Protein AF-A0A8T5R4C5-F1 (afdb_monomer_lite)

Sequence (349 aa):
WWFWDNKDIEEATDLQWFDLDGLDVVPRASGRLPGIVQDSFGIDVHDGTLRVAATTGTWGRWWLSEAEREPMMTHLVLLEPDGNILVPTGMVGGIAPGERLWSARFTDTRAYLITFEQIDPLWILDLTDTSAPKILGELEIPGVSTYIHPLSDELLLTIGMGPREDGTGLDRSRLQVSLFDIRDEAKPVRADVLELSPADGWSQSAALHEHKAFTYWDRLGMLAVPMATQRYDPPSEEHGAENNSTPRKMILFHNDAYLRLVKVDPETKRLHLHGDLRQSGLVQEREVRYGSSTIERSYFLGLPEAGTVSVYTMSVLGVTAHDLDTLEEQDHVRFGPPQFERYPHFRIR

pLDDT: mean 84.84, std 16.39, range [37.0, 98.44]

Structure (mmCIF, N/CA/C/O backbone):
data_AF-A0A8T5R4C5-F1
#
_entry.id   AF-A0A8T5R4C5-F1
#
loop_
_atom_site.group_PDB
_atom_site.id
_atom_site.type_symbol
_atom_site.label_atom_id
_atom_site.label_alt_id
_atom_site.label_comp_id
_atom_site.label_asym_id
_atom_site.label_entity_id
_atom_site.label_seq_id
_atom_site.pdbx_PDB_ins_code
_atom_site.Cartn_x
_atom_site.Cartn_y
_atom_site.Cartn_z
_atom_site.occupancy
_atom_site.B_iso_or_equiv
_atom_site.auth_seq_id
_atom_site.auth_comp_id
_atom_site.auth_asym_id
_atom_site.auth_atom_id
_atom_site.pdbx_PDB_model_num
ATOM 1 N N . TRP A 1 1 ? 22.907 -14.859 5.702 1.00 45.12 1 TRP A N 1
ATOM 2 C CA . TRP A 1 1 ? 24.170 -14.187 6.073 1.00 45.12 1 TRP A CA 1
ATOM 3 C C . TRP A 1 1 ? 25.392 -14.998 5.604 1.00 45.12 1 TRP A C 1
ATOM 5 O O . TRP A 1 1 ? 26.352 -15.112 6.351 1.00 45.12 1 TRP A O 1
ATOM 15 N N . TRP A 1 2 ? 25.396 -15.535 4.372 1.00 45.91 2 TRP A N 1
ATOM 16 C CA . TRP A 1 2 ? 26.411 -16.499 3.889 1.00 45.91 2 TRP A CA 1
ATOM 17 C C . TRP A 1 2 ? 27.218 -16.006 2.670 1.00 45.91 2 TRP A C 1
ATOM 19 O O . TRP A 1 2 ? 27.870 -16.804 2.011 1.00 45.91 2 TRP A O 1
ATOM 29 N N . PHE A 1 3 ? 27.168 -14.706 2.358 1.00 55.94 3 PHE A N 1
ATOM 30 C CA . PHE A 1 3 ? 27.631 -14.161 1.069 1.00 55.94 3 PHE A CA 1
ATOM 31 C C . PHE A 1 3 ? 28.565 -12.943 1.195 1.00 55.94 3 PHE A C 1
ATOM 33 O O . PHE A 1 3 ? 28.785 -12.216 0.231 1.00 55.94 3 PHE A O 1
ATOM 40 N N . TRP A 1 4 ? 29.087 -12.692 2.397 1.00 54.44 4 TRP A N 1
ATOM 41 C CA . TRP A 1 4 ? 30.023 -11.598 2.669 1.00 54.44 4 TRP A CA 1
ATOM 42 C C . TRP A 1 4 ? 31.300 -11.762 1.828 1.00 54.44 4 TRP A C 1
ATOM 44 O O . TRP A 1 4 ? 31.789 -12.880 1.694 1.00 54.44 4 TRP A O 1
ATOM 54 N N . ASP A 1 5 ? 31.828 -10.658 1.288 1.00 61.00 5 ASP A N 1
ATOM 55 C CA . ASP A 1 5 ? 33.064 -10.589 0.476 1.00 61.00 5 ASP A CA 1
ATOM 56 C C . ASP A 1 5 ? 33.027 -11.273 -0.909 1.00 61.00 5 ASP A C 1
ATOM 58 O O . ASP A 1 5 ? 34.040 -11.362 -1.598 1.00 61.00 5 ASP A O 1
ATOM 62 N N . ASN A 1 6 ? 31.850 -11.696 -1.377 1.00 69.88 6 ASN A N 1
ATOM 63 C CA . ASN A 1 6 ? 31.677 -12.082 -2.775 1.00 69.88 6 ASN A CA 1
ATOM 64 C C . ASN A 1 6 ? 31.191 -10.875 -3.593 1.00 69.88 6 ASN A C 1
ATOM 66 O O . ASN A 1 6 ? 30.010 -10.522 -3.572 1.00 69.88 6 ASN A O 1
ATOM 70 N N . LYS A 1 7 ? 32.130 -10.216 -4.276 1.00 67.00 7 LYS A N 1
ATOM 71 C CA . LYS A 1 7 ? 31.877 -9.015 -5.088 1.00 67.00 7 LYS A CA 1
ATOM 72 C C . LYS A 1 7 ? 31.243 -9.327 -6.445 1.00 67.00 7 LYS A C 1
ATOM 74 O O . LYS A 1 7 ? 30.614 -8.449 -7.020 1.00 67.00 7 LYS A O 1
ATOM 79 N N . ASP A 1 8 ? 31.337 -10.578 -6.892 1.00 71.06 8 ASP A N 1
ATOM 80 C CA . ASP A 1 8 ? 30.832 -11.039 -8.188 1.00 71.06 8 ASP A CA 1
ATOM 81 C C . ASP A 1 8 ? 29.369 -11.523 -8.112 1.00 71.06 8 ASP A C 1
ATOM 83 O O . ASP A 1 8 ? 28.848 -12.094 -9.070 1.00 71.06 8 ASP A O 1
ATOM 87 N N . ILE A 1 9 ? 28.686 -11.338 -6.970 1.00 72.25 9 ILE A N 1
ATOM 88 C CA . ILE A 1 9 ? 27.268 -11.695 -6.843 1.00 72.25 9 ILE A CA 1
ATOM 89 C C . ILE A 1 9 ? 26.425 -10.728 -7.661 1.00 72.25 9 ILE A C 1
ATOM 91 O O . ILE A 1 9 ? 26.173 -9.588 -7.253 1.00 72.25 9 ILE A O 1
ATOM 95 N N . GLU A 1 10 ? 25.910 -11.257 -8.760 1.00 74.56 10 GLU A N 1
ATOM 96 C CA . GLU A 1 10 ? 24.776 -10.702 -9.476 1.00 74.56 10 GLU A CA 1
ATOM 97 C C . GLU A 1 10 ? 23.504 -10.941 -8.649 1.00 74.56 10 GLU A C 1
ATOM 99 O O . GLU A 1 10 ? 23.077 -12.080 -8.434 1.00 74.56 10 GLU A O 1
ATOM 104 N N . GLU A 1 11 ? 22.923 -9.859 -8.125 1.00 83.94 11 GLU A N 1
ATOM 105 C CA . GLU A 1 11 ? 21.585 -9.910 -7.540 1.00 83.94 11 GLU A CA 1
ATOM 106 C C . GLU A 1 11 ? 20.591 -10.203 -8.655 1.00 83.94 11 GLU A C 1
ATOM 108 O O . GLU A 1 11 ? 20.491 -9.443 -9.615 1.00 83.94 11 GLU A O 1
ATOM 113 N N . ALA A 1 12 ? 19.881 -11.319 -8.538 1.00 90.38 12 ALA A N 1
ATOM 114 C CA . ALA A 1 12 ? 18.904 -11.749 -9.518 1.00 90.38 12 ALA A CA 1
ATOM 115 C C . ALA A 1 12 ? 17.802 -12.574 -8.856 1.00 90.38 12 ALA A C 1
ATOM 117 O O . ALA A 1 12 ? 18.032 -13.277 -7.869 1.00 90.38 12 ALA A O 1
ATOM 118 N N . THR A 1 13 ? 16.620 -12.517 -9.454 1.00 93.38 13 THR A N 1
ATOM 119 C CA . THR A 1 13 ? 15.445 -13.294 -9.086 1.00 93.38 13 THR A CA 1
ATOM 120 C C . THR A 1 13 ? 15.225 -14.376 -10.137 1.00 93.38 13 THR A C 1
ATOM 122 O O . THR A 1 13 ? 15.058 -14.079 -11.323 1.00 93.38 13 THR A O 1
ATOM 125 N N . ASP A 1 14 ? 15.225 -15.636 -9.704 1.00 95.50 14 ASP A N 1
ATOM 126 C CA . ASP A 1 14 ? 14.825 -16.763 -10.545 1.00 95.50 14 ASP A CA 1
ATOM 127 C C . ASP A 1 14 ? 13.295 -16.870 -10.551 1.00 95.50 14 ASP A C 1
ATOM 129 O O . ASP A 1 14 ? 12.650 -16.909 -9.503 1.00 95.50 14 ASP A O 1
ATOM 133 N N . LEU A 1 15 ? 12.715 -16.917 -11.746 1.00 96.12 15 LEU A N 1
ATOM 134 C CA . LEU A 1 15 ? 11.278 -16.934 -11.987 1.00 96.12 15 LEU A CA 1
ATOM 135 C C . LEU A 1 15 ? 10.854 -18.327 -12.450 1.00 96.12 15 LEU A C 1
ATOM 137 O O . LEU A 1 15 ? 11.471 -18.915 -13.341 1.00 96.12 15 LEU A O 1
ATOM 141 N N . GLN A 1 16 ? 9.782 -18.845 -11.855 1.00 95.94 16 GLN A N 1
ATOM 142 C CA . GLN A 1 16 ? 9.188 -20.136 -12.196 1.00 95.94 16 GLN A CA 1
ATOM 143 C C . GLN A 1 16 ? 7.679 -19.948 -12.358 1.00 95.94 16 GLN A C 1
ATOM 145 O O . GLN A 1 16 ? 6.992 -19.608 -11.396 1.00 95.94 16 GLN A O 1
ATOM 150 N N . TRP A 1 17 ? 7.171 -20.155 -13.571 1.00 95.94 17 TRP A N 1
ATOM 151 C CA . TRP A 1 17 ? 5.747 -20.080 -13.880 1.00 95.94 17 TRP A CA 1
ATOM 152 C C . TRP A 1 17 ? 5.174 -21.492 -13.957 1.00 95.94 17 TRP A C 1
ATOM 154 O O . TRP A 1 17 ? 5.655 -22.322 -14.733 1.00 95.94 17 TRP A O 1
ATOM 164 N N . PHE A 1 18 ? 4.114 -21.744 -13.191 1.00 94.88 18 PHE A N 1
ATOM 165 C CA . PHE A 1 18 ? 3.333 -22.976 -13.254 1.00 94.88 18 PHE A CA 1
ATOM 166 C C . PHE A 1 18 ? 1.896 -22.696 -13.700 1.00 94.88 18 PHE A C 1
ATOM 168 O O . PHE A 1 18 ? 1.280 -21.746 -13.219 1.00 94.88 18 PHE A O 1
ATOM 175 N N . ASP A 1 19 ? 1.371 -23.527 -14.594 1.00 92.88 19 ASP A N 1
ATOM 176 C CA . ASP A 1 19 ? -0.056 -23.587 -14.895 1.00 92.88 19 ASP A CA 1
ATOM 177 C C . ASP A 1 19 ? -0.742 -24.536 -13.905 1.00 92.88 19 ASP A C 1
ATOM 179 O O . ASP A 1 19 ? -0.168 -25.552 -13.496 1.00 92.88 19 ASP A O 1
ATOM 183 N N . LEU A 1 20 ? -1.967 -24.190 -13.508 1.00 93.19 20 LEU A N 1
ATOM 184 C CA . LEU A 1 20 ? -2.796 -25.007 -12.625 1.00 93.19 20 LEU A CA 1
ATOM 185 C C . LEU A 1 20 ? -3.926 -25.647 -13.436 1.00 93.19 20 LEU A C 1
ATOM 187 O O . LEU A 1 20 ? -4.769 -24.937 -13.982 1.00 93.19 20 LEU A O 1
ATOM 191 N N . ASP A 1 21 ? -3.959 -26.979 -13.478 1.00 91.00 21 ASP A N 1
ATOM 192 C CA . ASP A 1 21 ? -5.056 -27.765 -14.053 1.00 91.00 21 ASP A CA 1
ATOM 193 C C . ASP A 1 21 ? -5.726 -28.580 -12.939 1.00 91.00 21 ASP A C 1
ATOM 195 O O . ASP A 1 21 ? -5.297 -29.671 -12.558 1.00 91.00 21 ASP A O 1
ATOM 199 N N . GLY A 1 22 ? -6.740 -27.986 -12.307 1.00 92.69 22 GLY A N 1
ATOM 200 C CA . GLY A 1 22 ? -7.334 -28.534 -11.090 1.00 92.69 22 GLY A CA 1
ATOM 201 C C . GLY A 1 22 ? -6.332 -28.562 -9.930 1.00 92.69 22 GLY A C 1
ATOM 202 O O . GLY A 1 22 ? -6.025 -27.523 -9.351 1.00 92.69 22 GLY A O 1
ATOM 203 N N . LEU A 1 23 ? -5.868 -29.760 -9.558 1.00 94.19 23 LEU A N 1
ATOM 204 C CA . LEU A 1 23 ? -4.835 -29.960 -8.529 1.00 94.19 23 LEU A CA 1
ATOM 205 C C . LEU A 1 23 ? -3.445 -30.229 -9.126 1.00 94.19 23 LEU A C 1
ATOM 207 O O . LEU A 1 23 ? -2.471 -30.293 -8.373 1.00 94.19 23 LEU A O 1
ATOM 211 N N . ASP A 1 24 ? -3.352 -30.396 -10.446 1.00 95.38 24 ASP A N 1
ATOM 212 C CA . ASP A 1 24 ? -2.090 -30.637 -11.128 1.00 95.38 24 ASP A CA 1
ATOM 213 C C . ASP A 1 24 ? -1.349 -29.314 -11.347 1.00 95.38 24 ASP A C 1
ATOM 215 O O . ASP A 1 24 ? -1.921 -28.309 -11.774 1.00 95.38 24 ASP A O 1
ATOM 219 N N . VAL A 1 25 ? -0.051 -29.324 -11.041 1.00 96.00 25 VAL A N 1
ATOM 220 C CA . VAL A 1 25 ? 0.856 -28.182 -11.198 1.00 96.00 25 VAL A CA 1
ATOM 221 C C . VAL A 1 25 ? 1.820 -28.501 -12.334 1.00 96.00 25 VAL A C 1
ATOM 223 O O . VAL A 1 25 ? 2.670 -29.385 -12.203 1.00 96.00 25 VAL A O 1
ATOM 226 N N . VAL A 1 26 ? 1.694 -27.790 -13.453 1.00 95.75 26 VAL A N 1
ATOM 227 C CA . VAL A 1 26 ? 2.461 -28.050 -14.677 1.00 95.75 26 VAL A CA 1
ATOM 228 C C . VAL A 1 26 ? 3.464 -26.915 -14.907 1.00 95.75 26 VAL A C 1
ATOM 230 O O . VAL A 1 26 ? 3.051 -25.762 -15.004 1.00 95.75 26 VAL A O 1
ATOM 233 N N . PRO A 1 27 ? 4.781 -27.184 -15.005 1.00 95.50 27 PRO A N 1
ATOM 234 C CA . PRO A 1 27 ? 5.756 -26.148 -15.342 1.00 95.50 27 PRO A CA 1
ATOM 235 C C . PRO A 1 27 ? 5.465 -25.551 -16.723 1.00 95.50 27 PRO A C 1
ATOM 237 O O . PRO A 1 27 ? 5.407 -26.284 -17.710 1.00 95.50 27 PRO A O 1
ATOM 240 N N . ARG A 1 28 ? 5.312 -24.226 -16.791 1.00 95.31 28 ARG A N 1
ATOM 241 C CA . ARG A 1 28 ? 5.054 -23.490 -18.034 1.00 95.31 28 ARG A CA 1
ATOM 242 C C . ARG A 1 28 ? 6.342 -22.929 -18.616 1.00 95.31 28 ARG A C 1
ATOM 244 O O . ARG A 1 28 ? 6.712 -23.260 -19.737 1.00 95.31 28 ARG A O 1
ATOM 251 N N . ALA A 1 29 ? 7.029 -22.089 -17.849 1.00 97.62 29 ALA A N 1
ATOM 252 C CA . ALA A 1 29 ? 8.259 -21.442 -18.274 1.00 97.62 29 ALA A CA 1
ATOM 253 C C . ALA A 1 29 ? 9.107 -21.010 -17.075 1.00 97.62 29 ALA A C 1
ATOM 255 O O . ALA A 1 29 ? 8.610 -20.857 -15.958 1.00 97.62 29 ALA A O 1
ATOM 256 N N . SER A 1 30 ? 10.394 -20.796 -17.322 1.00 97.88 30 SER A N 1
ATOM 257 C CA . SER A 1 30 ? 11.333 -20.288 -16.323 1.00 97.88 30 SER A CA 1
ATOM 258 C C . SER A 1 30 ? 12.171 -19.157 -16.896 1.00 97.88 30 SER A C 1
ATOM 260 O O . SER A 1 30 ? 12.379 -19.071 -18.105 1.00 97.88 30 SER A O 1
ATOM 262 N N . GLY A 1 31 ? 12.647 -18.275 -16.031 1.00 95.50 31 GLY A N 1
ATOM 263 C CA . GLY A 1 31 ? 13.472 -17.145 -16.429 1.00 95.50 31 GLY A CA 1
ATOM 264 C C . GLY A 1 31 ? 14.289 -16.627 -15.267 1.00 95.50 31 GLY A C 1
ATOM 265 O O . GLY A 1 31 ? 14.154 -17.087 -14.135 1.00 95.50 31 GLY A O 1
ATOM 266 N N . ARG A 1 32 ? 15.139 -15.652 -15.556 1.00 94.31 32 ARG A N 1
ATOM 267 C CA . ARG A 1 32 ? 15.947 -14.977 -14.551 1.00 94.31 32 ARG A CA 1
ATOM 268 C C . ARG A 1 32 ? 15.981 -13.497 -14.859 1.00 94.31 32 ARG A C 1
ATOM 270 O O . ARG A 1 32 ? 16.164 -13.113 -16.011 1.00 94.31 32 ARG A O 1
ATOM 277 N N . LEU A 1 33 ? 15.799 -12.689 -13.828 1.00 92.38 33 LEU A N 1
ATOM 278 C CA . LEU A 1 33 ? 15.748 -11.241 -13.933 1.00 92.38 33 LEU A CA 1
ATOM 279 C C . LEU A 1 33 ? 16.765 -10.621 -12.970 1.00 92.38 33 LEU A C 1
ATOM 281 O O . LEU A 1 33 ? 16.778 -11.014 -11.804 1.00 92.38 33 LEU A O 1
ATOM 285 N N . PRO A 1 34 ? 17.589 -9.655 -13.407 1.00 90.75 34 PRO A N 1
ATOM 286 C CA . PRO A 1 34 ? 18.434 -8.891 -12.499 1.00 90.75 34 PRO A CA 1
ATOM 287 C C . PRO A 1 34 ? 17.610 -8.164 -11.431 1.00 90.75 34 PRO A C 1
ATOM 289 O O . PRO A 1 34 ? 16.561 -7.586 -11.719 1.00 90.75 34 PRO A O 1
ATOM 292 N N . GLY A 1 35 ? 18.122 -8.151 -10.208 1.00 91.31 35 GLY A N 1
ATOM 293 C CA . GLY A 1 35 ? 17.536 -7.481 -9.056 1.00 91.31 35 GLY A CA 1
ATOM 294 C C . GLY A 1 35 ? 16.697 -8.381 -8.154 1.00 91.31 35 GLY A C 1
ATOM 295 O O . GLY A 1 35 ? 16.514 -9.579 -8.388 1.00 91.31 35 GLY A O 1
ATOM 296 N N . ILE A 1 36 ? 16.204 -7.765 -7.085 1.00 92.12 36 ILE A N 1
ATOM 297 C CA . ILE A 1 36 ? 15.407 -8.394 -6.036 1.00 92.12 36 ILE A CA 1
ATOM 298 C C . ILE A 1 36 ? 13.963 -7.918 -6.165 1.00 92.12 36 ILE A C 1
ATOM 300 O O . ILE A 1 36 ? 13.693 -6.716 -6.175 1.00 92.12 36 ILE A O 1
ATOM 304 N N . VAL A 1 37 ? 13.036 -8.871 -6.226 1.00 94.38 37 VAL A N 1
ATOM 305 C CA . VAL A 1 37 ? 11.606 -8.614 -6.038 1.00 94.38 37 VAL A CA 1
ATOM 306 C C . VAL A 1 37 ? 11.329 -8.454 -4.543 1.00 94.38 37 VAL A C 1
ATOM 308 O O . VAL A 1 37 ? 11.687 -9.321 -3.746 1.00 94.38 37 VAL A O 1
ATOM 311 N N . GLN A 1 38 ? 10.696 -7.344 -4.168 1.00 91.19 38 GLN A N 1
ATOM 312 C CA . GLN A 1 38 ? 10.493 -6.955 -2.769 1.00 91.19 38 GLN A CA 1
ATOM 313 C C . GLN A 1 38 ? 9.569 -7.919 -2.004 1.00 91.19 38 GLN A C 1
ATOM 315 O O . GLN A 1 38 ? 9.909 -8.370 -0.909 1.00 91.19 38 GLN A O 1
ATOM 320 N N . ASP A 1 39 ? 8.400 -8.228 -2.567 1.00 92.62 39 ASP A N 1
ATOM 321 C CA . ASP A 1 39 ? 7.395 -9.116 -1.979 1.00 92.62 39 ASP A CA 1
ATOM 322 C C . ASP A 1 39 ? 6.453 -9.697 -3.053 1.00 92.62 39 ASP A C 1
ATOM 324 O O . ASP A 1 39 ? 6.673 -9.535 -4.256 1.00 92.62 39 ASP A O 1
ATOM 328 N N . SER A 1 40 ? 5.387 -10.382 -2.626 1.00 92.81 40 SER A N 1
ATOM 329 C CA . SER A 1 40 ? 4.408 -11.003 -3.527 1.00 92.81 40 SER A CA 1
ATOM 330 C C . SER A 1 40 ? 3.660 -10.023 -4.436 1.00 92.81 40 SER A C 1
ATOM 332 O O . SER A 1 40 ? 3.075 -10.470 -5.412 1.00 92.81 40 SER A O 1
ATOM 334 N N . PHE A 1 41 ? 3.636 -8.724 -4.129 1.00 96.12 41 PHE A N 1
ATOM 335 C CA . PHE A 1 41 ? 2.997 -7.707 -4.966 1.00 96.12 41 PHE A CA 1
ATOM 336 C C . PHE A 1 41 ? 3.942 -7.103 -6.006 1.00 96.12 41 PHE A C 1
ATOM 338 O O . PHE A 1 41 ? 3.486 -6.379 -6.889 1.00 96.12 41 PHE A O 1
ATOM 345 N N . GLY A 1 42 ? 5.238 -7.424 -5.939 1.00 96.50 42 GLY A N 1
ATOM 346 C CA . GLY A 1 42 ? 6.209 -7.123 -6.991 1.00 96.50 42 GLY A CA 1
ATOM 347 C C . GLY A 1 42 ? 6.101 -8.034 -8.216 1.00 96.50 42 GLY A C 1
ATOM 348 O O . GLY A 1 42 ? 6.813 -7.804 -9.189 1.00 96.50 42 GLY A O 1
ATOM 349 N N . ILE A 1 43 ? 5.231 -9.050 -8.192 1.00 96.50 43 ILE A N 1
ATOM 350 C CA . ILE A 1 43 ? 4.981 -9.959 -9.317 1.00 96.50 43 ILE A CA 1
ATOM 351 C C . ILE A 1 43 ? 3.477 -10.081 -9.556 1.00 96.50 43 ILE A C 1
ATOM 353 O O . ILE A 1 43 ? 2.703 -10.209 -8.611 1.00 96.50 43 ILE A O 1
ATOM 357 N N . ASP A 1 44 ? 3.075 -10.103 -10.823 1.00 95.88 44 ASP A N 1
ATOM 358 C CA . ASP A 1 44 ? 1.709 -10.409 -11.239 1.00 95.88 44 ASP A CA 1
ATOM 359 C C . ASP A 1 44 ? 1.668 -11.102 -12.615 1.00 95.88 44 ASP A C 1
ATOM 361 O O . ASP A 1 44 ? 2.615 -10.997 -13.393 1.00 95.88 44 ASP A O 1
ATOM 365 N N . VAL A 1 45 ? 0.574 -11.804 -12.929 1.00 95.31 45 VAL A N 1
ATOM 366 C CA . VAL A 1 45 ? 0.296 -12.346 -14.268 1.00 95.31 45 VAL A CA 1
ATOM 367 C C . VAL A 1 45 ? -1.028 -11.790 -14.789 1.00 95.31 45 VAL A C 1
ATOM 369 O O . VAL A 1 45 ? -2.074 -12.007 -14.180 1.00 95.31 45 VAL A O 1
ATOM 372 N N . HIS A 1 46 ? -0.999 -11.157 -15.962 1.00 96.12 46 HIS A N 1
ATOM 373 C CA . HIS A 1 46 ? -2.185 -10.611 -16.625 1.00 96.12 46 HIS A CA 1
ATOM 374 C C . HIS A 1 46 ? -2.126 -10.858 -18.130 1.00 96.12 46 HIS A C 1
ATOM 376 O O . HIS A 1 46 ? -1.092 -10.620 -18.749 1.00 96.12 46 HIS A O 1
ATOM 382 N N . ASP A 1 47 ? -3.210 -11.386 -18.705 1.00 94.44 47 ASP A N 1
ATOM 383 C CA . ASP A 1 47 ? -3.344 -11.683 -20.139 1.00 94.44 47 ASP A CA 1
ATOM 384 C C . ASP A 1 47 ? -2.126 -12.397 -20.758 1.00 94.44 47 ASP A C 1
ATOM 386 O O . ASP A 1 47 ? -1.656 -12.079 -21.845 1.00 94.44 47 ASP A O 1
ATOM 390 N N . GLY A 1 48 ? -1.593 -13.396 -20.044 1.00 94.12 48 GLY A N 1
ATOM 391 C CA . GLY A 1 48 ? -0.448 -14.192 -20.505 1.00 94.12 48 GLY A CA 1
ATOM 392 C C . GLY A 1 48 ? 0.919 -13.516 -20.350 1.00 94.12 48 GLY A C 1
ATOM 393 O O . GLY A 1 48 ? 1.926 -14.130 -20.697 1.00 94.12 48 GLY A O 1
ATOM 394 N N . THR A 1 49 ? 0.966 -12.320 -19.763 1.00 96.81 49 THR A N 1
ATOM 395 C CA . THR A 1 49 ? 2.189 -11.564 -19.478 1.00 96.81 49 THR A CA 1
ATOM 396 C C . THR A 1 49 ? 2.527 -11.630 -17.992 1.00 96.81 49 THR A C 1
ATOM 398 O O . THR A 1 49 ? 1.704 -11.287 -17.142 1.00 96.81 49 THR A O 1
ATOM 401 N N . LEU A 1 50 ? 3.752 -12.039 -17.666 1.00 97.44 50 LEU A N 1
ATOM 402 C CA . LEU A 1 50 ? 4.330 -11.918 -16.330 1.00 97.44 50 LEU A CA 1
ATOM 403 C C . LEU A 1 50 ? 4.889 -10.507 -16.152 1.00 97.44 50 LEU A C 1
ATOM 405 O O . LEU A 1 50 ? 5.688 -10.039 -16.960 1.00 97.44 50 LEU A O 1
ATOM 409 N N . ARG A 1 51 ? 4.500 -9.838 -15.075 1.00 98.00 51 ARG A N 1
ATOM 410 C CA . ARG A 1 51 ? 4.853 -8.452 -14.767 1.00 98.00 51 ARG A CA 1
ATOM 411 C C . ARG A 1 51 ? 5.676 -8.443 -13.496 1.00 98.00 51 ARG A C 1
ATOM 413 O O . ARG A 1 51 ? 5.219 -8.955 -12.479 1.00 98.00 51 ARG A O 1
ATOM 420 N N . VAL A 1 52 ? 6.893 -7.912 -13.556 1.00 98.00 52 VAL A N 1
ATOM 421 C CA . VAL A 1 52 ? 7.847 -7.981 -12.442 1.00 98.00 52 VAL A CA 1
ATOM 422 C C . VAL A 1 52 ? 8.426 -6.604 -12.164 1.00 98.00 52 VAL A C 1
ATOM 424 O O . VAL A 1 52 ? 9.054 -6.013 -13.036 1.00 98.00 52 VAL A O 1
ATOM 427 N N . ALA A 1 53 ? 8.246 -6.115 -10.941 1.00 97.56 53 ALA A N 1
ATOM 428 C CA . ALA A 1 53 ? 8.944 -4.957 -10.404 1.00 97.56 53 ALA A CA 1
ATOM 429 C C . ALA A 1 53 ? 10.073 -5.430 -9.479 1.00 97.56 53 ALA A C 1
ATOM 431 O O . ALA A 1 53 ? 9.844 -6.202 -8.544 1.00 97.56 53 ALA A O 1
ATOM 432 N N . ALA A 1 54 ? 11.293 -4.970 -9.736 1.00 95.00 54 ALA A N 1
ATOM 433 C CA . ALA A 1 54 ? 12.466 -5.349 -8.961 1.00 95.00 54 ALA A CA 1
ATOM 434 C C . ALA A 1 54 ? 13.421 -4.167 -8.783 1.00 95.00 54 ALA A C 1
ATOM 436 O O . ALA A 1 54 ? 13.334 -3.161 -9.486 1.00 95.00 54 ALA A O 1
ATOM 437 N N . THR A 1 55 ? 14.348 -4.302 -7.837 1.00 94.12 55 THR A N 1
ATOM 438 C CA . THR A 1 55 ? 15.417 -3.326 -7.605 1.00 94.12 55 THR A CA 1
ATOM 439 C C . THR A 1 55 ? 16.781 -3.987 -7.782 1.00 94.12 55 THR A C 1
ATOM 441 O O . THR A 1 55 ? 17.042 -5.031 -7.186 1.00 94.12 55 THR A O 1
ATOM 444 N N . THR A 1 56 ? 17.662 -3.387 -8.585 1.00 91.81 56 THR A N 1
ATOM 445 C CA . THR A 1 56 ? 19.095 -3.728 -8.640 1.00 91.81 56 THR A CA 1
ATOM 446 C C . THR A 1 56 ? 19.934 -2.807 -7.757 1.00 91.81 56 THR A C 1
ATOM 448 O O . THR A 1 56 ? 19.545 -1.673 -7.473 1.00 91.81 56 THR A O 1
ATOM 451 N N . GLY A 1 57 ? 21.136 -3.269 -7.413 1.00 88.00 57 GLY A N 1
ATOM 452 C CA . GLY A 1 57 ? 22.242 -2.454 -6.926 1.00 88.00 57 GLY A CA 1
ATOM 453 C C . GLY A 1 57 ? 22.973 -3.150 -5.780 1.00 88.00 57 GLY A C 1
ATOM 454 O O . GLY A 1 57 ? 23.149 -4.363 -5.781 1.00 88.00 57 GLY A O 1
ATOM 455 N N . THR A 1 58 ? 23.423 -2.380 -4.789 1.00 84.12 58 THR A N 1
ATOM 456 C CA . THR A 1 58 ? 24.237 -2.878 -3.670 1.00 84.12 58 THR A CA 1
ATOM 457 C C . THR A 1 58 ? 23.598 -2.732 -2.279 1.00 84.12 58 THR A C 1
ATOM 459 O O . THR A 1 58 ? 24.297 -2.561 -1.274 1.00 84.12 58 THR A O 1
ATOM 462 N N . TRP A 1 59 ? 22.265 -2.807 -2.168 1.00 80.69 59 TRP A N 1
ATOM 463 C CA . TRP A 1 59 ? 21.580 -2.627 -0.881 1.00 80.69 59 TRP A CA 1
ATOM 464 C C . TRP A 1 59 ? 22.014 -3.670 0.144 1.00 80.6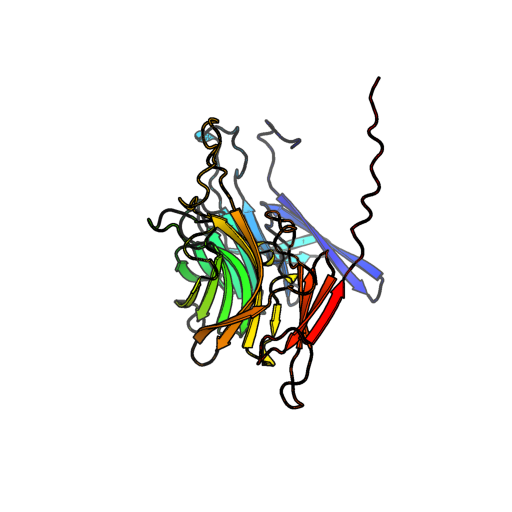9 59 TRP A C 1
ATOM 466 O O . TRP A 1 59 ? 22.152 -4.854 -0.144 1.00 80.69 59 TRP A O 1
ATOM 476 N N . GLY A 1 60 ? 22.232 -3.228 1.382 1.00 77.69 60 GLY A N 1
ATOM 477 C CA . GLY A 1 60 ? 22.675 -4.114 2.456 1.00 77.69 60 GLY A CA 1
ATOM 478 C C . GLY A 1 60 ? 24.116 -4.614 2.300 1.00 77.69 60 GLY A C 1
ATOM 479 O O . GLY A 1 60 ? 24.609 -5.280 3.213 1.00 77.69 60 GLY A O 1
ATOM 480 N N . ARG A 1 61 ? 24.830 -4.237 1.225 1.00 84.50 61 ARG A N 1
ATOM 481 C CA . ARG A 1 61 ? 26.249 -4.550 1.008 1.00 84.50 61 ARG A CA 1
ATOM 482 C C . ARG A 1 61 ? 27.171 -3.552 1.710 1.00 84.50 61 ARG A C 1
ATOM 484 O O . ARG A 1 61 ? 28.042 -2.932 1.105 1.00 84.50 61 ARG A O 1
ATOM 491 N N . TRP A 1 62 ? 26.978 -3.386 3.020 1.00 80.56 62 TRP A N 1
ATOM 492 C CA . TRP A 1 62 ? 27.660 -2.365 3.834 1.00 80.56 62 TRP A CA 1
ATOM 493 C C . TRP A 1 62 ? 29.193 -2.480 3.855 1.00 80.56 62 TRP A C 1
ATOM 495 O O . TRP A 1 62 ? 29.867 -1.515 4.209 1.00 80.56 62 TRP A O 1
ATOM 505 N N . TRP A 1 63 ? 29.740 -3.637 3.471 1.00 83.75 63 TRP A N 1
ATOM 506 C CA . TRP A 1 63 ? 31.178 -3.907 3.390 1.00 83.75 63 TRP A CA 1
ATOM 507 C C . TRP A 1 63 ? 31.833 -3.412 2.093 1.00 83.75 63 TRP A C 1
ATOM 509 O O . TRP A 1 63 ? 33.060 -3.390 2.022 1.00 83.75 63 TRP A O 1
ATOM 519 N N . LEU A 1 64 ? 31.052 -3.026 1.078 1.00 85.25 64 LEU A N 1
ATOM 520 C CA . LEU A 1 64 ? 31.590 -2.420 -0.140 1.00 85.25 64 LEU A CA 1
ATOM 521 C C . LEU A 1 64 ? 32.078 -0.999 0.142 1.00 85.25 64 LEU A C 1
ATOM 523 O O . LEU A 1 64 ? 31.435 -0.241 0.885 1.00 85.25 64 LEU A O 1
ATOM 527 N N . SER A 1 65 ? 33.204 -0.639 -0.476 1.00 86.56 65 SER A N 1
ATOM 528 C CA . SER A 1 65 ? 33.683 0.741 -0.488 1.00 86.56 65 SER A CA 1
ATOM 529 C C . SER A 1 65 ? 32.742 1.634 -1.298 1.00 86.56 65 SER A C 1
ATOM 531 O O . SER A 1 65 ? 31.963 1.160 -2.119 1.00 86.56 65 SER A O 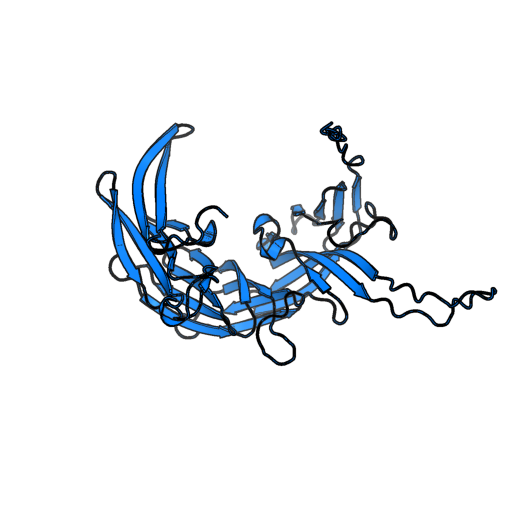1
ATOM 533 N N . GLU A 1 66 ? 32.810 2.945 -1.078 1.00 84.00 66 GLU A N 1
ATOM 534 C CA . GLU A 1 66 ? 31.963 3.912 -1.787 1.00 84.00 66 GLU A CA 1
ATOM 535 C C . GLU A 1 66 ? 32.127 3.835 -3.313 1.00 84.00 66 GLU A C 1
ATOM 537 O O . GLU A 1 66 ? 31.138 3.897 -4.031 1.00 84.00 66 GLU A O 1
ATOM 542 N N . ALA A 1 67 ? 33.349 3.596 -3.801 1.00 85.44 67 ALA A N 1
ATOM 543 C CA . ALA A 1 67 ? 33.632 3.444 -5.229 1.00 85.44 67 ALA A CA 1
ATOM 544 C C . ALA A 1 67 ? 33.072 2.145 -5.843 1.00 85.44 67 ALA A C 1
ATOM 546 O O . ALA A 1 67 ? 32.980 2.042 -7.062 1.00 85.44 67 ALA A O 1
ATOM 547 N N . GLU A 1 68 ? 32.728 1.153 -5.017 1.00 84.50 68 GLU A N 1
ATOM 548 C CA . GLU A 1 68 ? 32.167 -0.138 -5.442 1.00 84.50 68 GLU A CA 1
ATOM 549 C C . GLU A 1 68 ? 30.637 -0.189 -5.307 1.00 84.50 68 GLU A C 1
ATOM 551 O O . GLU A 1 68 ? 30.018 -1.159 -5.740 1.00 84.50 68 GLU A O 1
ATOM 556 N N . ARG A 1 69 ? 30.011 0.809 -4.669 1.00 84.75 69 ARG A N 1
ATOM 557 C CA . ARG A 1 69 ? 28.557 0.835 -4.489 1.00 84.75 69 ARG A CA 1
ATOM 558 C C . ARG A 1 69 ? 27.878 1.338 -5.746 1.00 84.75 69 ARG A C 1
ATOM 560 O O . ARG A 1 69 ? 28.004 2.502 -6.114 1.00 84.75 69 ARG A O 1
ATOM 567 N N . GLU A 1 70 ? 27.082 0.469 -6.344 1.00 86.44 70 GLU A N 1
ATOM 568 C CA . GLU A 1 70 ? 26.123 0.878 -7.358 1.00 86.44 70 GLU A CA 1
ATOM 569 C C . GLU A 1 70 ? 24.863 1.442 -6.690 1.00 86.44 70 GLU A C 1
ATOM 571 O O . GLU A 1 70 ? 24.392 0.862 -5.693 1.00 86.44 70 GLU A O 1
ATOM 576 N N . PRO A 1 71 ? 24.319 2.559 -7.213 1.00 88.06 71 PRO A N 1
ATOM 577 C CA . PRO A 1 71 ? 23.081 3.133 -6.710 1.00 88.06 71 PRO A CA 1
ATOM 578 C C . PRO A 1 71 ? 21.928 2.144 -6.868 1.00 88.06 71 PRO A C 1
ATOM 580 O O . PRO A 1 71 ? 21.938 1.274 -7.741 1.00 88.06 71 PRO A O 1
ATOM 583 N N . MET A 1 72 ? 20.917 2.298 -6.019 1.00 89.94 72 MET A N 1
ATOM 584 C CA . MET A 1 72 ? 19.662 1.578 -6.201 1.00 89.94 72 MET A CA 1
ATOM 585 C C . MET A 1 72 ? 18.992 2.006 -7.495 1.00 89.94 72 MET A C 1
ATOM 587 O O . MET A 1 72 ? 19.044 3.176 -7.873 1.00 89.94 72 MET A O 1
ATOM 591 N N . MET A 1 73 ? 18.377 1.048 -8.172 1.00 91.00 73 MET A N 1
ATOM 592 C CA . MET A 1 73 ? 17.583 1.323 -9.355 1.00 91.00 73 MET A CA 1
ATOM 593 C C . MET A 1 73 ? 16.386 0.396 -9.383 1.00 91.00 73 MET A C 1
ATOM 595 O O . MET A 1 73 ? 16.559 -0.821 -9.324 1.00 91.00 73 MET A O 1
ATOM 599 N N . THR A 1 74 ? 15.190 0.967 -9.486 1.00 94.50 74 THR A N 1
ATOM 600 C CA . THR A 1 74 ? 13.966 0.193 -9.682 1.00 94.50 74 THR A CA 1
ATOM 601 C C . THR A 1 74 ? 13.657 0.070 -11.171 1.00 94.50 74 THR A C 1
ATOM 603 O O . THR A 1 74 ? 13.853 1.002 -11.960 1.00 94.50 74 THR A O 1
ATOM 606 N N . HIS A 1 75 ? 13.168 -1.100 -11.563 1.00 94.75 75 HIS A N 1
ATOM 607 C CA . HIS A 1 75 ? 12.732 -1.397 -12.920 1.00 94.75 75 HIS A CA 1
ATOM 608 C C . HIS A 1 75 ? 11.496 -2.288 -12.915 1.00 94.75 75 HIS A C 1
ATOM 610 O O . HIS A 1 75 ? 11.296 -3.111 -12.021 1.00 94.75 75 HIS A O 1
ATOM 616 N N . LEU A 1 76 ? 10.682 -2.125 -13.952 1.00 97.50 76 LEU A N 1
ATOM 617 C CA . LEU A 1 76 ? 9.565 -2.991 -14.288 1.00 97.50 76 LEU A CA 1
ATOM 618 C C . LEU A 1 76 ? 9.891 -3.718 -15.588 1.00 97.50 76 LEU A C 1
ATOM 620 O O . LEU A 1 76 ? 10.279 -3.087 -16.569 1.00 97.50 76 LEU A O 1
ATOM 624 N N . VAL A 1 77 ? 9.717 -5.033 -15.606 1.00 97.62 77 VAL A N 1
ATOM 625 C CA . VAL A 1 77 ? 9.909 -5.869 -16.793 1.00 97.62 77 VAL A CA 1
ATOM 626 C C . VAL A 1 77 ? 8.653 -6.689 -17.032 1.00 97.62 77 VAL A C 1
ATOM 628 O O . VAL A 1 77 ? 8.087 -7.276 -16.109 1.00 97.62 77 VAL A O 1
ATOM 631 N N . LEU A 1 78 ? 8.231 -6.713 -18.289 1.00 98.06 78 LEU A N 1
ATOM 632 C CA . LEU A 1 78 ? 7.162 -7.553 -18.801 1.00 98.06 78 LEU A CA 1
ATOM 633 C C . LEU A 1 78 ? 7.805 -8.733 -19.524 1.00 98.06 78 LEU A C 1
ATOM 635 O O . LEU A 1 78 ? 8.725 -8.541 -20.321 1.00 98.06 78 LEU A O 1
ATOM 639 N N . LEU A 1 79 ? 7.373 -9.948 -19.199 1.00 97.56 79 LEU A N 1
ATOM 640 C CA . LEU A 1 79 ? 7.887 -11.181 -19.777 1.00 97.56 79 LEU A CA 1
ATOM 641 C C . LEU A 1 79 ? 6.745 -12.042 -20.299 1.00 97.56 79 LEU A C 1
ATOM 643 O O . LEU A 1 79 ? 5.719 -12.196 -19.640 1.00 97.56 79 LEU A O 1
ATOM 647 N N . GLU A 1 80 ? 6.971 -12.687 -21.433 1.00 97.06 80 GLU A N 1
ATOM 648 C CA . GLU A 1 80 ? 6.055 -13.672 -22.000 1.00 97.06 80 GLU A CA 1
ATOM 649 C C . GLU A 1 80 ? 6.791 -15.006 -22.208 1.00 97.06 80 GLU A C 1
ATOM 651 O O . GLU A 1 80 ? 8.011 -15.022 -22.397 1.00 97.06 80 GLU A O 1
ATOM 656 N N . PRO A 1 81 ? 6.098 -16.154 -22.138 1.00 96.88 81 PRO A N 1
ATOM 657 C CA . PRO A 1 81 ? 6.700 -17.438 -22.478 1.00 96.88 81 PRO A CA 1
ATOM 658 C C . PRO A 1 81 ? 7.016 -17.549 -23.980 1.00 96.88 81 PRO A C 1
ATOM 660 O O . PRO A 1 81 ? 6.108 -17.526 -24.809 1.00 96.88 81 PRO A O 1
ATOM 663 N N . ASP A 1 82 ? 8.282 -17.780 -24.321 1.00 96.62 82 ASP A N 1
ATOM 664 C CA . ASP A 1 82 ? 8.710 -18.348 -25.602 1.00 96.62 82 ASP A CA 1
ATOM 665 C C . ASP A 1 82 ? 9.121 -19.809 -25.368 1.00 96.62 82 ASP A C 1
ATOM 667 O O . ASP A 1 82 ? 10.181 -20.123 -24.814 1.00 96.62 82 ASP A O 1
ATOM 671 N N . GLY A 1 83 ? 8.207 -20.728 -25.688 1.00 95.62 83 GLY A N 1
ATOM 672 C CA . GLY A 1 83 ? 8.322 -22.122 -25.273 1.00 95.62 83 GLY A CA 1
ATOM 673 C C . GLY A 1 83 ? 8.338 -22.246 -23.746 1.00 95.62 83 GLY A C 1
ATOM 674 O O . GLY A 1 83 ? 7.369 -21.892 -23.082 1.00 95.62 83 GLY A O 1
ATOM 675 N N . ASN A 1 84 ? 9.434 -22.771 -23.194 1.00 96.44 84 ASN A N 1
ATOM 676 C CA . ASN A 1 84 ? 9.632 -22.955 -21.752 1.00 96.44 84 ASN A CA 1
ATOM 677 C C . ASN A 1 84 ? 10.541 -21.886 -21.112 1.00 96.44 84 ASN A C 1
ATOM 679 O O . ASN A 1 84 ? 10.990 -22.058 -19.972 1.00 96.44 84 ASN A O 1
ATOM 683 N N . ILE A 1 85 ? 10.826 -20.800 -21.832 1.00 97.81 85 ILE A N 1
ATOM 684 C CA . ILE A 1 85 ? 11.683 -19.702 -21.380 1.00 97.81 85 ILE A CA 1
ATOM 685 C C . ILE A 1 85 ? 10.839 -18.434 -21.275 1.00 97.81 85 ILE A C 1
ATOM 687 O O . ILE A 1 85 ? 10.072 -18.120 -22.176 1.00 97.81 85 ILE A O 1
ATOM 691 N N . LEU A 1 86 ? 10.976 -17.696 -20.176 1.00 97.94 86 LEU A N 1
ATOM 692 C CA . LEU A 1 86 ? 10.404 -16.358 -20.051 1.00 97.94 86 LEU A CA 1
ATOM 693 C C . LEU A 1 86 ? 11.324 -15.356 -20.745 1.00 97.94 86 LEU A C 1
ATOM 695 O O . LEU A 1 86 ? 12.475 -15.186 -20.334 1.00 97.94 86 LEU A O 1
ATOM 699 N N . VAL A 1 87 ? 10.813 -14.698 -21.783 1.00 96.12 87 VAL A N 1
ATOM 700 C CA . VAL A 1 87 ? 11.545 -13.688 -22.549 1.00 96.12 87 VAL A CA 1
ATOM 701 C C . VAL A 1 87 ? 10.992 -12.294 -22.248 1.00 96.12 87 VAL A C 1
ATOM 703 O O . VAL A 1 87 ? 9.774 -12.119 -22.246 1.00 96.12 87 VAL A O 1
ATOM 706 N N . PRO A 1 88 ? 11.848 -11.292 -21.976 1.00 95.88 88 PRO A N 1
ATOM 707 C CA . PRO A 1 88 ? 11.392 -9.917 -21.822 1.00 95.88 88 PRO A CA 1
ATOM 708 C C . PRO A 1 88 ? 10.748 -9.404 -23.112 1.00 95.88 88 PRO A C 1
ATOM 710 O O . PRO A 1 88 ? 11.360 -9.477 -24.179 1.00 95.88 88 PRO A O 1
ATOM 713 N N . THR A 1 89 ? 9.541 -8.858 -23.006 1.00 96.44 89 THR A N 1
ATOM 714 C CA . THR A 1 89 ? 8.828 -8.206 -24.111 1.00 96.44 89 THR A CA 1
ATOM 715 C C . THR A 1 89 ? 8.915 -6.690 -24.020 1.00 96.44 89 THR A C 1
ATOM 717 O O . THR A 1 89 ? 9.088 -6.037 -25.047 1.00 96.44 89 THR A O 1
ATOM 720 N N . GLY A 1 90 ? 8.935 -6.136 -22.806 1.00 95.50 90 GLY A N 1
ATOM 721 C CA . GLY A 1 90 ? 9.118 -4.707 -22.562 1.00 95.50 90 GLY A CA 1
ATOM 722 C C . GLY A 1 90 ? 9.702 -4.415 -21.185 1.00 95.50 90 GLY A C 1
ATOM 723 O O . GLY A 1 90 ? 9.692 -5.254 -20.283 1.00 95.50 90 GLY A O 1
ATOM 724 N N . MET A 1 91 ? 10.246 -3.210 -21.023 1.00 96.38 91 MET A N 1
ATOM 725 C CA . MET A 1 91 ? 10.893 -2.785 -19.784 1.00 96.38 91 MET A CA 1
ATOM 726 C C . MET A 1 91 ? 10.769 -1.279 -19.575 1.00 96.38 91 MET A C 1
ATOM 728 O O . MET A 1 91 ? 10.959 -0.495 -20.502 1.00 96.38 91 MET A O 1
ATOM 732 N N . VAL A 1 92 ? 10.565 -0.889 -18.320 1.00 96.19 92 VAL A N 1
ATOM 733 C CA . VAL A 1 92 ? 10.804 0.465 -17.820 1.00 96.19 92 VAL A CA 1
ATOM 734 C C . VAL A 1 92 ? 11.922 0.387 -16.788 1.00 96.19 92 VAL A C 1
ATOM 736 O O . VAL A 1 92 ? 11.757 -0.223 -15.736 1.00 96.19 92 VAL A O 1
ATOM 739 N N . GLY A 1 93 ? 13.075 0.976 -17.091 1.00 91.00 93 GLY A N 1
ATOM 740 C CA . GLY A 1 93 ? 14.171 1.150 -16.134 1.00 91.00 93 GLY A CA 1
ATOM 741 C C . GLY A 1 93 ? 14.286 2.599 -15.671 1.00 91.00 93 GLY A C 1
ATOM 742 O O . GLY A 1 93 ? 13.535 3.459 -16.126 1.00 91.00 93 GLY A O 1
ATOM 743 N N . GLY A 1 94 ? 15.266 2.889 -14.815 1.00 84.50 94 GLY A N 1
ATOM 744 C CA . GLY A 1 94 ? 15.556 4.276 -14.437 1.00 84.50 94 GLY A CA 1
ATOM 745 C C . GLY A 1 94 ? 14.612 4.856 -13.382 1.00 84.50 94 GLY A C 1
ATOM 746 O O . GLY A 1 94 ? 14.609 6.070 -13.205 1.00 84.50 94 GLY A O 1
ATOM 747 N N . ILE A 1 95 ? 13.794 4.027 -12.724 1.00 90.50 95 ILE A N 1
ATOM 748 C CA . ILE A 1 95 ? 12.782 4.500 -11.777 1.00 90.50 95 ILE A CA 1
ATOM 749 C C . ILE A 1 95 ? 13.473 4.812 -10.452 1.00 90.50 95 ILE A C 1
ATOM 751 O O . ILE A 1 95 ? 14.063 3.920 -9.835 1.00 90.50 95 ILE A O 1
ATOM 755 N N . ALA A 1 96 ? 13.387 6.083 -10.056 1.00 86.44 96 ALA A N 1
ATOM 756 C CA . ALA A 1 96 ? 13.940 6.641 -8.825 1.00 86.44 96 ALA A CA 1
ATOM 757 C C . ALA A 1 96 ? 15.403 6.222 -8.536 1.00 86.44 96 ALA A C 1
ATOM 759 O O . ALA A 1 96 ? 15.666 5.437 -7.621 1.00 86.44 96 ALA A O 1
ATOM 760 N N . PRO A 1 97 ? 16.387 6.719 -9.312 1.00 89.44 97 PRO A N 1
ATOM 761 C CA . PRO A 1 97 ? 17.797 6.393 -9.104 1.00 89.44 97 PRO A CA 1
ATOM 762 C C . PRO A 1 97 ? 18.267 6.770 -7.692 1.00 89.44 97 PRO A C 1
ATOM 764 O O . PRO A 1 97 ? 18.122 7.913 -7.275 1.00 89.44 97 PRO A O 1
ATOM 767 N N . GLY A 1 98 ? 18.880 5.825 -6.980 1.00 88.56 98 GLY A N 1
ATOM 768 C CA . GLY A 1 98 ? 19.274 5.979 -5.574 1.00 88.56 98 GLY A CA 1
ATOM 769 C C . GLY A 1 98 ? 18.232 5.455 -4.583 1.00 88.56 98 GLY A C 1
ATOM 770 O O . GLY A 1 98 ? 18.584 5.128 -3.449 1.00 88.56 98 GLY A O 1
ATOM 771 N N . GLU A 1 99 ? 16.997 5.231 -5.031 1.00 88.81 99 GLU A N 1
ATOM 772 C CA . GLU A 1 99 ? 15.905 4.723 -4.210 1.00 88.81 99 GLU A CA 1
ATOM 773 C C . GLU A 1 99 ? 15.593 3.254 -4.502 1.00 88.81 99 GLU A C 1
ATOM 775 O O . GLU A 1 99 ? 15.812 2.728 -5.595 1.00 88.81 99 GLU A O 1
ATOM 780 N N . ARG A 1 100 ? 15.036 2.570 -3.501 1.00 88.62 100 ARG A N 1
ATOM 781 C CA . ARG A 1 100 ? 14.590 1.179 -3.634 1.00 88.62 100 ARG A CA 1
ATOM 782 C C . ARG A 1 100 ? 13.076 1.092 -3.720 1.00 88.62 100 ARG A C 1
ATOM 784 O O . ARG A 1 100 ? 12.389 1.925 -3.129 1.00 88.62 100 ARG A O 1
ATOM 791 N N . LEU A 1 101 ? 12.577 0.027 -4.336 1.00 92.50 101 LEU A N 1
ATOM 792 C CA . LEU A 1 101 ? 11.168 -0.341 -4.294 1.00 92.50 101 LEU A CA 1
ATOM 793 C C . LEU A 1 101 ? 10.749 -0.697 -2.858 1.00 92.50 101 LEU A C 1
ATOM 795 O O . LEU A 1 101 ? 11.414 -1.472 -2.168 1.00 92.50 101 LEU A O 1
ATOM 799 N N . TRP A 1 102 ? 9.636 -0.128 -2.411 1.00 91.81 102 TRP A N 1
ATOM 800 C CA . TRP A 1 102 ? 9.026 -0.379 -1.105 1.00 91.81 102 TRP A CA 1
ATOM 801 C C . TRP A 1 102 ? 7.668 -1.053 -1.212 1.00 91.81 102 TRP A C 1
ATOM 803 O O . TRP A 1 102 ? 7.372 -1.921 -0.396 1.00 91.81 102 TRP A O 1
ATOM 813 N N . SER A 1 103 ? 6.875 -0.682 -2.215 1.00 94.44 103 SER A N 1
ATOM 814 C CA . SER A 1 103 ? 5.608 -1.335 -2.521 1.00 94.44 103 SER A CA 1
ATOM 815 C C . SER A 1 103 ? 5.391 -1.340 -4.026 1.00 94.44 103 SER A C 1
ATOM 817 O O . SER A 1 103 ? 5.721 -0.381 -4.720 1.00 94.44 103 SER A O 1
ATOM 819 N N . ALA A 1 104 ? 4.791 -2.413 -4.520 1.00 97.00 104 ALA A N 1
ATOM 820 C CA . ALA A 1 104 ? 4.304 -2.513 -5.884 1.00 97.00 104 ALA A CA 1
ATOM 821 C C . ALA A 1 104 ? 2.844 -2.956 -5.864 1.00 97.00 104 ALA A C 1
ATOM 823 O O . ALA A 1 104 ? 2.380 -3.577 -4.905 1.00 97.00 104 ALA A O 1
ATOM 824 N N . ARG A 1 105 ? 2.102 -2.614 -6.910 1.00 97.12 105 ARG A N 1
ATOM 825 C CA . ARG A 1 105 ? 0.765 -3.140 -7.149 1.00 97.12 105 ARG A CA 1
ATOM 826 C C . ARG A 1 105 ? 0.459 -3.091 -8.631 1.00 97.12 105 ARG A C 1
ATOM 828 O O . ARG A 1 105 ? 0.741 -2.096 -9.285 1.00 97.12 105 ARG A O 1
ATOM 835 N N . PHE A 1 106 ? -0.178 -4.138 -9.130 1.00 97.88 106 PHE A N 1
ATOM 836 C CA . PHE A 1 106 ? -0.646 -4.217 -10.505 1.00 97.88 106 PHE A CA 1
ATOM 837 C C . PHE A 1 106 ? -2.178 -4.272 -10.536 1.00 97.88 106 PHE A C 1
ATOM 839 O O . PHE A 1 106 ? -2.802 -4.858 -9.647 1.00 97.88 106 PHE A O 1
ATOM 846 N N . THR A 1 107 ? -2.778 -3.649 -11.546 1.00 96.25 107 THR A N 1
ATOM 847 C CA . THR A 1 107 ? -4.221 -3.691 -11.849 1.00 96.25 107 THR A CA 1
ATOM 848 C C . THR A 1 107 ? -4.372 -3.670 -13.354 1.00 96.25 107 THR A C 1
ATOM 850 O O . THR A 1 107 ? -3.740 -2.812 -13.951 1.00 96.25 107 THR A O 1
ATOM 853 N N . ASP A 1 108 ? -5.164 -4.552 -13.960 1.00 94.44 108 ASP A N 1
ATOM 854 C CA . ASP A 1 108 ? -5.417 -4.603 -15.412 1.00 94.44 108 ASP A CA 1
ATOM 855 C C . ASP A 1 108 ? -4.218 -4.153 -16.264 1.00 94.44 108 ASP A C 1
ATOM 857 O O . ASP A 1 108 ? -3.213 -4.856 -16.310 1.00 94.44 108 ASP A O 1
ATOM 861 N N . THR A 1 109 ? -4.237 -2.943 -16.826 1.00 95.19 109 THR A N 1
ATOM 862 C CA . THR A 1 109 ? -3.169 -2.401 -17.685 1.00 95.19 109 THR A CA 1
ATOM 863 C C . THR A 1 109 ? -2.191 -1.444 -16.989 1.00 95.19 109 THR A C 1
ATOM 865 O O . THR A 1 109 ? -1.467 -0.711 -17.656 1.00 95.19 109 THR A O 1
ATOM 868 N N . ARG A 1 110 ? -2.132 -1.422 -15.657 1.00 97.06 110 ARG A N 1
ATOM 869 C CA . ARG A 1 110 ? -1.340 -0.467 -14.865 1.00 97.06 110 ARG A CA 1
ATOM 870 C C . ARG A 1 110 ? -0.449 -1.133 -13.823 1.00 97.06 110 ARG A C 1
ATOM 872 O O . ARG A 1 110 ? -0.770 -2.192 -13.276 1.00 97.06 110 ARG A O 1
ATOM 879 N N . ALA A 1 111 ? 0.638 -0.441 -13.493 1.00 97.81 111 ALA A N 1
ATOM 880 C CA . ALA A 1 111 ? 1.412 -0.674 -12.280 1.00 97.81 111 ALA A CA 1
ATOM 881 C C . ALA A 1 111 ? 1.552 0.605 -11.455 1.00 97.81 111 ALA A C 1
ATOM 883 O O . ALA A 1 111 ? 1.697 1.700 -11.995 1.00 97.81 111 ALA A O 1
ATOM 884 N N . TYR A 1 112 ? 1.561 0.424 -10.140 1.00 97.62 112 TYR A N 1
ATOM 885 C CA . TYR A 1 112 ? 1.823 1.450 -9.146 1.00 97.62 112 TYR A CA 1
ATOM 886 C C . TYR A 1 112 ? 3.044 1.030 -8.350 1.00 97.62 112 TYR A C 1
ATOM 888 O O . TYR A 1 112 ? 3.042 -0.045 -7.744 1.00 97.62 112 TYR A O 1
ATOM 896 N N . LEU A 1 113 ? 4.080 1.858 -8.362 1.00 96.81 113 LEU A N 1
ATOM 897 C CA . LEU A 1 113 ? 5.317 1.591 -7.640 1.00 96.81 113 LEU A CA 1
ATOM 898 C C . LEU A 1 113 ? 5.560 2.712 -6.647 1.00 96.81 113 LEU A C 1
ATOM 900 O O . LEU A 1 113 ? 5.308 3.874 -6.938 1.00 96.81 113 LEU A O 1
ATOM 904 N N . ILE A 1 114 ? 6.057 2.342 -5.482 1.00 94.31 114 ILE A N 1
ATOM 905 C CA . ILE A 1 114 ? 6.437 3.261 -4.422 1.00 94.31 114 ILE A CA 1
ATOM 906 C C . ILE A 1 114 ? 7.896 2.998 -4.124 1.00 94.31 114 ILE A C 1
ATOM 908 O O . ILE A 1 114 ? 8.276 1.867 -3.799 1.00 94.31 114 ILE A O 1
ATOM 912 N N . THR A 1 115 ? 8.711 4.031 -4.290 1.00 90.94 115 THR A N 1
ATOM 913 C CA . THR A 1 115 ? 10.138 4.009 -3.975 1.00 90.94 115 THR A CA 1
ATOM 914 C C . THR A 1 115 ? 10.407 4.941 -2.806 1.00 90.94 115 THR A C 1
ATOM 916 O O . THR A 1 115 ? 9.561 5.754 -2.458 1.00 90.94 115 THR A O 1
ATOM 919 N N . PHE A 1 116 ? 11.526 4.771 -2.103 1.00 83.31 116 PHE A N 1
ATOM 920 C CA . PHE A 1 116 ? 11.830 5.682 -1.000 1.00 83.31 116 PHE A CA 1
ATOM 921 C C . PHE A 1 116 ? 13.307 5.699 -0.614 1.00 83.31 116 PHE A C 1
ATOM 923 O O . PHE A 1 116 ? 13.900 4.648 -0.332 1.00 83.31 116 PHE A O 1
ATOM 930 N N . GLU A 1 117 ? 13.838 6.913 -0.463 1.00 75.50 117 GLU A N 1
ATOM 931 C CA . GLU A 1 117 ? 15.060 7.223 0.292 1.00 75.50 117 GLU A CA 1
ATOM 932 C C . GLU A 1 117 ? 14.783 8.235 1.427 1.00 75.50 117 GLU A C 1
ATOM 934 O O . GLU A 1 117 ? 15.099 7.959 2.590 1.00 75.50 117 GLU A O 1
ATOM 939 N N . GLN A 1 118 ? 14.141 9.372 1.118 1.00 67.56 118 GLN A N 1
ATOM 940 C CA . GLN A 1 118 ? 13.697 10.394 2.093 1.00 67.56 118 GLN A CA 1
ATOM 941 C C . GLN A 1 118 ? 12.268 10.904 1.846 1.00 67.56 118 GLN A C 1
ATOM 943 O O . GLN A 1 118 ? 11.575 11.264 2.801 1.00 67.56 118 GLN A O 1
ATOM 948 N N . ILE A 1 119 ? 11.843 10.919 0.583 1.00 69.81 119 ILE A N 1
ATOM 949 C CA . ILE A 1 119 ? 10.498 11.231 0.088 1.00 69.81 119 ILE A CA 1
ATOM 950 C C . ILE A 1 119 ? 10.056 10.023 -0.753 1.00 69.81 119 ILE A C 1
ATOM 952 O O . ILE A 1 119 ? 10.913 9.327 -1.297 1.00 69.81 119 ILE A O 1
ATOM 956 N N . ASP A 1 120 ? 8.755 9.733 -0.785 1.00 72.25 120 ASP A N 1
ATOM 957 C CA . ASP A 1 120 ? 8.163 8.622 -1.543 1.00 72.25 120 ASP A CA 1
ATOM 958 C C . ASP A 1 120 ? 7.511 9.160 -2.818 1.00 72.25 120 ASP A C 1
ATOM 960 O O . ASP A 1 120 ? 6.476 9.830 -2.724 1.00 72.25 120 ASP A O 1
ATOM 964 N N . PRO A 1 121 ? 8.087 8.927 -4.007 1.00 83.50 121 PRO A N 1
ATOM 965 C CA . PRO A 1 121 ? 7.336 9.074 -5.234 1.00 83.50 121 PRO A CA 1
ATOM 966 C C . PRO A 1 121 ? 6.459 7.836 -5.478 1.00 83.50 121 PRO A C 1
ATOM 968 O O . PRO A 1 121 ? 6.940 6.720 -5.688 1.00 83.50 121 PRO A O 1
ATOM 971 N N . LEU A 1 122 ? 5.145 8.069 -5.541 1.00 94.38 122 LEU A N 1
ATOM 972 C CA . LEU A 1 122 ? 4.195 7.155 -6.168 1.00 94.38 122 LEU A CA 1
ATOM 973 C C . LEU A 1 122 ? 4.324 7.286 -7.688 1.00 94.38 122 LEU A C 1
ATOM 975 O O . LEU A 1 122 ? 3.985 8.327 -8.249 1.00 94.38 122 LEU A O 1
ATOM 979 N N . TRP A 1 123 ? 4.743 6.218 -8.355 1.00 96.31 123 TRP A N 1
ATOM 980 C CA . TRP A 1 123 ? 4.833 6.109 -9.809 1.00 96.31 123 TRP A CA 1
ATOM 981 C C . TRP A 1 123 ? 3.615 5.388 -10.373 1.00 96.31 123 TRP A C 1
ATOM 983 O O . TRP A 1 123 ? 3.233 4.334 -9.863 1.00 96.31 123 TRP A O 1
ATOM 993 N N . ILE A 1 124 ? 3.057 5.905 -11.467 1.00 97.69 124 ILE A N 1
ATOM 994 C CA . ILE A 1 124 ? 2.003 5.244 -12.245 1.00 97.69 124 ILE A CA 1
ATOM 995 C C . ILE A 1 124 ? 2.569 4.873 -13.611 1.00 97.69 124 ILE A C 1
ATOM 997 O O . ILE A 1 124 ? 3.128 5.722 -14.308 1.00 97.69 124 ILE A O 1
ATOM 1001 N N . LEU A 1 125 ? 2.428 3.608 -14.000 1.00 98.00 125 LEU A N 1
ATOM 1002 C CA . LEU A 1 125 ? 2.932 3.076 -15.261 1.00 98.00 125 LEU A CA 1
ATOM 1003 C C . LEU A 1 125 ? 1.795 2.492 -16.099 1.00 98.00 125 LEU A C 1
ATOM 1005 O O . LEU A 1 125 ? 0.926 1.799 -15.573 1.00 98.00 125 LEU A O 1
ATOM 1009 N N . ASP A 1 126 ? 1.855 2.739 -17.406 1.00 97.75 126 ASP A N 1
ATOM 1010 C CA . ASP A 1 126 ? 1.013 2.127 -18.433 1.00 97.75 126 ASP A CA 1
ATOM 1011 C C . ASP A 1 126 ? 1.690 0.865 -18.963 1.00 97.75 126 ASP A C 1
ATOM 1013 O O . ASP A 1 126 ? 2.844 0.902 -19.403 1.00 97.75 126 ASP A O 1
ATOM 1017 N N . LEU A 1 127 ? 0.952 -0.239 -18.918 1.00 97.56 127 LEU A N 1
ATOM 1018 C CA . LEU A 1 127 ? 1.350 -1.573 -19.353 1.00 97.56 127 LEU A CA 1
ATOM 1019 C C . LEU A 1 127 ? 0.456 -2.096 -20.490 1.00 97.56 127 LEU A C 1
ATOM 1021 O O . LEU A 1 127 ? 0.479 -3.290 -20.771 1.00 97.56 127 LEU A O 1
ATOM 1025 N N . THR A 1 128 ? -0.348 -1.233 -21.123 1.00 96.12 128 THR A N 1
ATOM 1026 C CA . THR A 1 128 ? -1.273 -1.620 -22.203 1.00 96.12 128 THR A CA 1
ATOM 1027 C C . THR A 1 128 ? -0.534 -2.208 -23.410 1.00 96.12 128 THR A C 1
ATOM 1029 O O . THR A 1 128 ? -0.984 -3.191 -23.992 1.00 96.12 128 THR A O 1
ATOM 1032 N N . ASP A 1 129 ? 0.600 -1.612 -23.789 1.00 96.31 129 ASP A N 1
ATOM 1033 C CA . ASP A 1 129 ? 1.514 -2.162 -24.793 1.00 96.31 129 ASP A CA 1
ATOM 1034 C C . ASP A 1 129 ? 2.661 -2.877 -24.078 1.00 96.31 129 ASP A C 1
ATOM 1036 O O . ASP A 1 129 ? 3.558 -2.234 -23.524 1.00 96.31 129 ASP A O 1
ATOM 1040 N N . THR A 1 130 ? 2.639 -4.213 -24.093 1.00 93.94 130 THR A N 1
ATOM 1041 C CA . THR A 1 130 ? 3.641 -5.021 -23.388 1.00 93.94 130 THR A CA 1
ATOM 1042 C C . THR A 1 130 ? 5.045 -4.854 -23.955 1.00 93.94 130 THR A C 1
ATOM 1044 O O . THR A 1 130 ? 6.016 -5.098 -23.244 1.00 93.94 130 THR A O 1
ATOM 1047 N N . SER A 1 131 ? 5.171 -4.374 -25.197 1.00 95.62 131 SER A N 1
ATOM 1048 C CA . SER A 1 131 ? 6.459 -4.108 -25.838 1.00 95.62 131 SER A CA 1
ATOM 1049 C C . SER A 1 131 ? 7.028 -2.723 -25.525 1.00 95.62 131 SER A C 1
ATOM 1051 O O . SER A 1 131 ? 8.235 -2.497 -25.637 1.00 95.62 131 SER A O 1
ATOM 1053 N N . ALA A 1 132 ? 6.167 -1.796 -25.101 1.00 96.62 132 ALA A N 1
ATOM 1054 C CA . ALA A 1 132 ? 6.516 -0.406 -24.839 1.00 96.62 132 ALA A CA 1
ATOM 1055 C C . ALA A 1 132 ? 5.812 0.148 -23.583 1.00 96.62 132 ALA A C 1
ATOM 1057 O O . ALA A 1 132 ? 5.108 1.162 -23.672 1.00 96.62 132 ALA A O 1
ATOM 1058 N N . PRO A 1 133 ? 6.010 -0.472 -22.400 1.00 97.44 133 PRO A N 1
ATOM 1059 C CA . PRO A 1 133 ? 5.500 0.087 -21.156 1.00 97.44 133 PRO A CA 1
ATOM 1060 C C . PRO A 1 133 ? 6.152 1.446 -20.876 1.00 97.44 133 PRO A C 1
ATOM 1062 O O . PRO A 1 133 ? 7.289 1.707 -21.281 1.00 97.44 133 PRO A O 1
ATOM 1065 N N . LYS A 1 134 ? 5.442 2.334 -20.179 1.00 97.44 134 LYS A N 1
ATOM 1066 C CA . LYS A 1 134 ? 5.910 3.709 -19.932 1.00 97.44 134 LYS A CA 1
ATOM 1067 C C . LYS A 1 134 ? 5.405 4.266 -18.608 1.00 97.44 134 LYS A C 1
ATOM 1069 O O . LYS A 1 134 ? 4.372 3.849 -18.096 1.00 97.44 134 LYS A O 1
ATOM 1074 N N . ILE A 1 135 ? 6.115 5.261 -18.091 1.00 97.62 135 ILE A N 1
ATOM 1075 C CA . ILE A 1 135 ? 5.675 6.054 -16.940 1.00 97.62 135 ILE A CA 1
ATOM 1076 C C . ILE A 1 135 ? 4.620 7.055 -17.418 1.00 97.62 135 ILE A C 1
ATOM 1078 O O . ILE A 1 135 ? 4.823 7.742 -18.422 1.00 97.62 135 ILE A O 1
ATOM 1082 N N . LEU A 1 136 ? 3.499 7.122 -16.705 1.00 97.19 136 LEU A N 1
ATOM 1083 C CA . LEU A 1 136 ? 2.425 8.085 -16.938 1.00 97.19 136 LEU A CA 1
ATOM 1084 C C . LEU A 1 136 ? 2.606 9.340 -16.090 1.00 97.19 136 LEU A C 1
ATOM 1086 O O . LEU A 1 136 ? 2.509 10.448 -16.614 1.00 97.19 136 LEU A O 1
ATOM 1090 N N . GLY A 1 137 ? 2.912 9.161 -14.808 1.00 95.50 137 GLY A N 1
ATOM 1091 C CA . GLY A 1 137 ? 3.095 10.254 -13.868 1.00 95.50 137 GLY A CA 1
ATOM 1092 C C . GLY A 1 137 ? 3.731 9.798 -12.565 1.00 95.50 137 GLY A C 1
ATOM 1093 O O . GLY A 1 137 ? 3.887 8.602 -12.301 1.00 95.50 137 GLY A O 1
ATOM 1094 N N . GLU A 1 138 ? 4.094 10.787 -11.762 1.00 94.81 138 GLU A N 1
ATOM 1095 C CA . GLU A 1 138 ? 4.710 10.625 -10.453 1.00 94.81 138 GLU A CA 1
ATOM 1096 C C . GLU A 1 138 ? 4.059 11.590 -9.454 1.00 94.81 138 GLU A C 1
ATOM 1098 O O . GLU A 1 138 ? 3.571 12.662 -9.828 1.00 94.81 138 GLU A O 1
ATOM 1103 N N . LEU A 1 139 ? 4.053 11.216 -8.179 1.00 94.19 139 LEU A N 1
ATOM 1104 C CA . LEU A 1 139 ? 3.660 12.089 -7.081 1.00 94.19 139 LEU A CA 1
ATOM 1105 C C . LEU A 1 139 ? 4.594 11.875 -5.898 1.00 94.19 139 LEU A C 1
ATOM 1107 O O . LEU A 1 139 ? 4.511 10.860 -5.213 1.00 94.19 139 LEU A O 1
ATOM 1111 N N . GLU A 1 140 ? 5.415 12.880 -5.621 1.00 90.94 140 GLU A N 1
ATOM 1112 C CA . GLU A 1 140 ? 6.249 12.936 -4.426 1.00 90.94 140 GLU A CA 1
ATOM 1113 C C . GLU A 1 140 ? 5.420 13.285 -3.185 1.00 90.94 140 GLU A C 1
ATOM 1115 O O . GLU A 1 140 ? 4.751 14.323 -3.122 1.00 90.94 140 GLU A O 1
ATOM 1120 N N . ILE A 1 141 ? 5.490 12.434 -2.160 1.00 83.25 141 ILE A N 1
ATOM 1121 C CA . ILE A 1 141 ? 4.853 12.660 -0.864 1.00 83.25 141 ILE A CA 1
ATOM 1122 C C . ILE A 1 141 ? 5.801 12.379 0.309 1.00 83.25 141 ILE A C 1
ATOM 1124 O O . ILE A 1 141 ? 6.587 11.435 0.286 1.00 83.25 141 ILE A O 1
ATOM 1128 N N . PRO A 1 142 ? 5.699 13.153 1.403 1.00 86.12 142 PRO A N 1
ATOM 1129 C CA . PRO A 1 142 ? 6.382 12.815 2.643 1.00 86.12 142 PRO A CA 1
ATOM 1130 C C . PRO A 1 142 ? 5.839 11.524 3.267 1.00 86.12 142 PRO A C 1
ATOM 1132 O O . PRO A 1 142 ? 4.616 11.324 3.336 1.00 86.12 142 PRO A O 1
ATOM 1135 N N . GLY A 1 143 ? 6.752 10.728 3.825 1.00 86.19 143 GLY A N 1
ATOM 1136 C CA . GLY A 1 143 ? 6.472 9.394 4.358 1.00 86.19 143 GLY A CA 1
ATOM 1137 C C . GLY A 1 143 ? 6.802 8.302 3.342 1.00 86.19 143 GLY A C 1
ATOM 1138 O O . GLY A 1 143 ? 7.402 8.592 2.320 1.00 86.19 143 GLY A O 1
ATOM 1139 N N . VAL A 1 144 ? 6.432 7.058 3.642 1.00 89.19 144 VAL A N 1
ATOM 1140 C CA . VAL A 1 144 ? 6.495 5.928 2.706 1.00 89.19 144 VAL A CA 1
ATOM 1141 C C . VAL A 1 144 ? 5.269 5.051 2.875 1.00 89.19 144 VAL A C 1
ATOM 1143 O O . VAL A 1 144 ? 4.880 4.756 4.010 1.00 89.19 144 VAL A O 1
ATOM 1146 N N . SER A 1 145 ? 4.683 4.591 1.775 1.00 92.25 145 SER A N 1
ATOM 1147 C CA . SER A 1 145 ? 3.667 3.538 1.830 1.00 92.25 145 SER A CA 1
ATOM 1148 C C . SER A 1 145 ? 4.286 2.150 1.678 1.00 92.25 145 SER A C 1
ATOM 1150 O O . SER A 1 145 ? 5.122 1.901 0.817 1.00 92.25 145 SER A O 1
ATOM 1152 N N . THR A 1 146 ? 3.844 1.217 2.513 1.00 92.19 146 THR A N 1
ATOM 1153 C CA . THR A 1 146 ? 4.324 -0.174 2.519 1.00 92.19 146 THR A CA 1
ATOM 1154 C C . THR A 1 146 ? 3.350 -1.141 1.855 1.00 92.19 146 THR A C 1
ATOM 1156 O O . THR A 1 146 ? 3.716 -2.274 1.573 1.00 92.19 146 THR A O 1
ATOM 1159 N N . TYR A 1 147 ? 2.101 -0.723 1.644 1.00 95.12 147 TYR A N 1
ATOM 1160 C CA . TYR A 1 147 ? 1.086 -1.518 0.962 1.00 95.12 147 TYR A CA 1
ATOM 1161 C C . TYR A 1 147 ? 0.118 -0.609 0.202 1.00 95.12 147 TYR A C 1
ATOM 1163 O O . TYR A 1 147 ? -0.330 0.410 0.736 1.00 95.12 147 TYR A O 1
ATOM 1171 N N . ILE A 1 148 ? -0.212 -1.003 -1.031 1.00 96.94 148 ILE A N 1
ATOM 1172 C CA . ILE A 1 148 ? -1.134 -0.301 -1.928 1.00 96.94 148 ILE A CA 1
ATOM 1173 C C . ILE A 1 148 ? -2.366 -1.178 -2.161 1.00 96.94 148 ILE A C 1
ATOM 1175 O O . ILE A 1 148 ? -2.270 -2.300 -2.664 1.00 96.94 148 ILE A O 1
ATOM 1179 N N . HIS A 1 149 ? -3.534 -0.634 -1.840 1.00 97.25 149 HIS A N 1
ATOM 1180 C CA . HIS A 1 149 ? -4.835 -1.248 -2.041 1.00 97.25 149 HIS A CA 1
ATOM 1181 C C . HIS A 1 149 ? -5.641 -0.446 -3.079 1.00 97.25 149 HIS A C 1
ATOM 1183 O O . HIS A 1 149 ? -6.109 0.654 -2.774 1.00 97.25 149 HIS A O 1
ATOM 1189 N N . PRO A 1 150 ? -5.809 -0.954 -4.312 1.00 96.88 150 PRO A N 1
ATOM 1190 C CA . PRO A 1 150 ? -6.663 -0.311 -5.307 1.00 96.88 150 PRO A CA 1
ATOM 1191 C C . PRO A 1 150 ? -8.126 -0.330 -4.854 1.00 96.88 150 PRO A C 1
ATOM 1193 O O . PRO A 1 150 ? -8.663 -1.400 -4.578 1.00 96.88 150 PRO A O 1
ATOM 1196 N N . LEU A 1 151 ? -8.763 0.842 -4.776 1.00 96.81 151 LEU A N 1
ATOM 1197 C CA . LEU A 1 151 ? -10.196 0.965 -4.474 1.00 96.81 151 LEU A CA 1
ATOM 1198 C C . LEU A 1 151 ? -11.047 0.961 -5.747 1.00 96.81 151 LEU A C 1
ATOM 1200 O O . LEU A 1 151 ? -12.185 0.507 -5.738 1.00 96.81 151 LEU A O 1
ATOM 1204 N N . SER A 1 152 ? -10.501 1.524 -6.822 1.00 95.25 152 SER A N 1
ATOM 1205 C CA . SER A 1 152 ? -11.088 1.593 -8.161 1.00 95.25 152 SER A CA 1
ATOM 1206 C C . SER A 1 152 ? -9.992 1.972 -9.161 1.00 95.25 152 SER A C 1
ATOM 1208 O O . SER A 1 152 ? -8.848 2.208 -8.764 1.00 95.25 152 SER A O 1
ATOM 1210 N N . ASP A 1 153 ? -10.352 2.143 -10.430 1.00 94.56 153 ASP A N 1
ATOM 1211 C CA . ASP A 1 153 ? -9.453 2.683 -11.459 1.00 94.56 153 ASP A CA 1
ATOM 1212 C C . ASP A 1 153 ? -9.048 4.145 -11.209 1.00 94.56 153 ASP A C 1
ATOM 1214 O O . ASP A 1 153 ? -8.176 4.672 -11.895 1.00 94.56 153 ASP A O 1
ATOM 1218 N N . GLU A 1 154 ? -9.681 4.815 -10.247 1.00 96.50 154 GLU A N 1
ATOM 1219 C CA . GLU A 1 154 ? -9.503 6.240 -9.970 1.00 96.50 154 GLU A CA 1
ATOM 1220 C C . GLU A 1 154 ? -8.898 6.516 -8.589 1.00 96.50 154 GLU A C 1
ATOM 1222 O O . GLU A 1 154 ? -8.488 7.647 -8.316 1.00 96.50 154 GLU A O 1
ATOM 1227 N N . LEU A 1 155 ? -8.854 5.514 -7.703 1.00 97.88 155 LEU A N 1
ATOM 1228 C CA . LEU A 1 155 ? -8.497 5.697 -6.298 1.00 97.88 155 LEU A CA 1
ATOM 1229 C C . LEU A 1 155 ? -7.607 4.577 -5.760 1.00 97.88 155 LEU A C 1
ATOM 1231 O O . LEU A 1 155 ? -7.922 3.392 -5.898 1.00 97.88 155 LEU A O 1
ATOM 1235 N N . LEU A 1 156 ? -6.559 4.968 -5.033 1.00 98.00 156 LEU A N 1
ATOM 1236 C CA . LEU A 1 156 ? -5.705 4.059 -4.267 1.00 98.00 156 LEU A CA 1
ATOM 1237 C C . LEU A 1 156 ? -5.77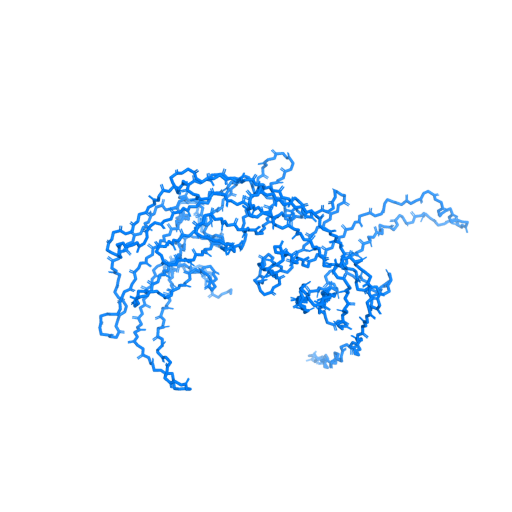6 4.393 -2.782 1.00 98.00 156 LEU A C 1
ATOM 1239 O O . LEU A 1 156 ? -5.700 5.558 -2.396 1.00 98.00 156 LEU A O 1
ATOM 1243 N N . LEU A 1 157 ? -5.849 3.364 -1.949 1.00 98.19 157 LEU A N 1
ATOM 1244 C CA . LEU A 1 157 ? -5.722 3.463 -0.504 1.00 98.19 157 LEU A CA 1
ATOM 1245 C C . LEU A 1 157 ? -4.412 2.813 -0.082 1.00 98.19 157 LEU A C 1
ATOM 1247 O O . LEU A 1 157 ? -4.152 1.665 -0.430 1.00 98.19 157 LEU A O 1
ATOM 1251 N N . THR A 1 158 ? -3.583 3.516 0.675 1.00 96.88 158 THR A N 1
ATOM 1252 C CA . THR A 1 158 ? -2.312 2.965 1.152 1.00 96.88 158 THR A CA 1
ATOM 1253 C C . THR A 1 158 ? -2.206 3.036 2.661 1.00 96.88 158 THR A C 1
ATOM 1255 O O . THR A 1 158 ? -2.852 3.860 3.307 1.00 96.88 158 THR A O 1
ATOM 1258 N N . ILE A 1 159 ? -1.364 2.174 3.222 1.00 95.75 159 ILE A N 1
ATOM 1259 C CA . ILE A 1 159 ? -0.909 2.254 4.609 1.00 95.75 159 ILE A CA 1
ATOM 1260 C C . ILE A 1 159 ? 0.613 2.350 4.628 1.00 95.75 159 ILE A C 1
ATOM 1262 O O . ILE A 1 159 ? 1.301 1.755 3.793 1.00 95.75 159 ILE A O 1
ATOM 1266 N N . GLY A 1 160 ? 1.139 3.125 5.570 1.00 93.94 160 GLY A N 1
ATOM 1267 C CA . GLY A 1 160 ? 2.558 3.421 5.618 1.00 93.94 160 GLY A CA 1
ATOM 1268 C C . GLY A 1 160 ? 2.993 4.200 6.847 1.00 93.94 160 GLY A C 1
ATOM 1269 O O . GLY A 1 160 ? 2.240 4.360 7.808 1.00 93.94 160 GLY A O 1
ATOM 1270 N N . MET A 1 161 ? 4.226 4.693 6.796 1.00 92.31 161 MET A N 1
ATOM 1271 C CA . MET A 1 161 ? 4.837 5.506 7.844 1.00 92.31 161 MET A CA 1
ATOM 1272 C C . MET A 1 161 ? 4.960 6.956 7.376 1.00 92.31 161 MET A C 1
ATOM 1274 O O . MET A 1 161 ? 5.384 7.218 6.254 1.00 92.31 161 MET A O 1
ATOM 1278 N N . GLY A 1 162 ? 4.601 7.898 8.238 1.00 89.88 162 GLY A N 1
ATOM 1279 C CA . GLY A 1 162 ? 4.717 9.326 7.993 1.00 89.88 162 GLY A CA 1
ATOM 1280 C C . GLY A 1 162 ? 6.151 9.849 8.137 1.00 89.88 162 GLY A C 1
ATOM 1281 O O . GLY A 1 162 ? 7.047 9.151 8.633 1.00 89.88 162 GLY A O 1
ATOM 1282 N N . PRO A 1 163 ? 6.386 11.098 7.707 1.00 87.94 163 PRO A N 1
ATOM 1283 C CA . PRO A 1 163 ? 7.662 11.760 7.917 1.00 87.94 163 PRO A CA 1
ATOM 1284 C C . PRO A 1 163 ? 7.867 12.095 9.401 1.00 87.94 163 PRO A C 1
ATOM 1286 O O . PRO A 1 163 ? 6.914 12.203 10.182 1.00 87.94 163 PRO A O 1
ATOM 1289 N N . ARG A 1 164 ? 9.118 12.342 9.785 1.00 85.62 164 ARG A N 1
ATOM 1290 C CA . ARG A 1 164 ? 9.421 12.999 11.065 1.00 85.62 164 ARG A CA 1
ATOM 1291 C C . ARG A 1 164 ? 8.849 14.416 11.116 1.00 85.62 164 ARG A C 1
ATOM 1293 O O . ARG A 1 164 ? 8.558 15.012 10.081 1.00 85.62 164 ARG A O 1
ATOM 1300 N N . GLU A 1 165 ? 8.705 14.968 12.320 1.00 81.94 165 GLU A N 1
ATOM 1301 C CA . GLU A 1 165 ? 8.218 16.345 12.518 1.00 81.94 165 GLU A CA 1
ATOM 1302 C C . GLU A 1 165 ? 9.081 17.396 11.809 1.00 81.94 165 GLU A C 1
ATOM 1304 O O . GLU A 1 165 ? 8.560 18.382 11.295 1.00 81.94 165 GLU A O 1
ATOM 1309 N N . ASP A 1 166 ? 10.394 17.167 11.738 1.00 80.75 166 ASP A N 1
ATOM 1310 C CA . ASP A 1 166 ? 11.341 18.028 11.024 1.00 80.75 166 ASP A CA 1
ATOM 1311 C C . ASP A 1 166 ? 11.345 17.805 9.499 1.00 80.75 166 ASP A C 1
ATOM 1313 O O . ASP A 1 166 ? 12.107 18.451 8.780 1.00 80.75 166 ASP A O 1
ATOM 1317 N N . GLY A 1 167 ? 10.502 16.896 9.001 1.00 74.50 167 GLY A N 1
ATOM 1318 C CA . GLY A 1 167 ? 10.410 16.528 7.592 1.00 74.50 167 GLY A CA 1
ATOM 1319 C C . GLY A 1 167 ? 11.551 15.640 7.094 1.00 74.50 167 GLY A C 1
ATOM 1320 O O . GLY A 1 167 ? 11.587 15.336 5.904 1.00 74.50 167 GLY A O 1
ATOM 1321 N N . THR A 1 168 ? 12.478 15.208 7.959 1.00 75.69 168 THR A N 1
ATOM 1322 C CA . THR A 1 168 ? 13.651 14.427 7.547 1.00 75.69 168 THR A CA 1
ATOM 1323 C C . THR A 1 168 ? 13.428 12.924 7.719 1.00 75.69 168 THR A C 1
ATOM 1325 O O . THR A 1 168 ? 13.466 12.363 8.816 1.00 75.69 168 THR A O 1
ATOM 1328 N N . GLY A 1 169 ? 13.218 12.229 6.602 1.00 79.94 169 GLY A N 1
ATOM 1329 C CA . GLY A 1 169 ? 13.038 10.779 6.590 1.00 79.94 169 GLY A CA 1
ATOM 1330 C C . GLY A 1 169 ? 11.813 10.305 7.382 1.00 79.94 169 GLY A C 1
ATOM 1331 O O . GLY A 1 169 ? 10.869 11.052 7.632 1.00 79.94 169 GLY A O 1
ATOM 1332 N N . LEU A 1 170 ? 11.823 9.027 7.767 1.00 84.75 170 LEU A N 1
ATOM 1333 C CA . LEU A 1 170 ? 10.657 8.358 8.351 1.00 84.75 170 LEU A CA 1
ATOM 1334 C C . LEU A 1 170 ? 10.633 8.420 9.873 1.00 84.75 170 LEU A C 1
ATOM 1336 O O . LEU A 1 170 ? 11.641 8.167 10.551 1.00 84.75 170 LEU A O 1
ATOM 1340 N N . ASP A 1 171 ? 9.432 8.623 10.399 1.00 87.12 171 ASP A N 1
ATOM 1341 C CA . ASP A 1 171 ? 9.095 8.230 11.754 1.00 87.12 171 ASP A CA 1
ATOM 1342 C C . ASP A 1 171 ? 8.367 6.882 11.721 1.00 87.12 171 ASP A C 1
ATOM 1344 O O . ASP A 1 171 ? 7.190 6.782 11.376 1.00 87.12 171 ASP A O 1
ATOM 1348 N N . ARG A 1 172 ? 9.078 5.820 12.115 1.00 83.06 172 ARG A N 1
ATOM 1349 C CA . ARG A 1 172 ? 8.531 4.453 12.139 1.00 83.06 172 ARG A CA 1
ATOM 1350 C C . ARG A 1 172 ? 7.380 4.274 13.128 1.00 83.06 172 ARG A C 1
ATOM 1352 O O . ARG A 1 172 ? 6.738 3.230 13.109 1.0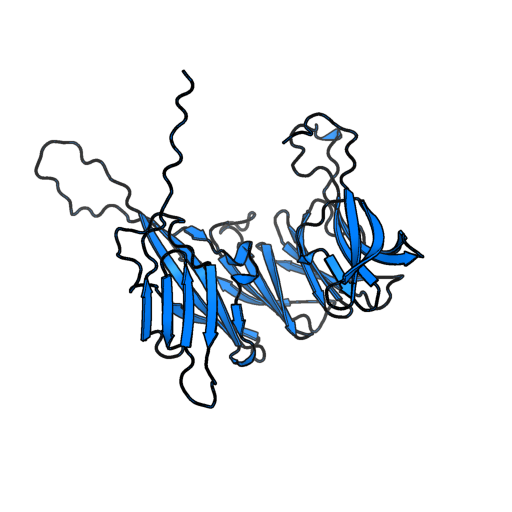0 83.06 172 ARG A O 1
ATOM 1359 N N . SER A 1 173 ? 7.157 5.251 14.000 1.00 84.81 173 SER A N 1
ATOM 1360 C CA . SER A 1 173 ? 6.068 5.253 14.964 1.00 84.81 173 SER A CA 1
ATOM 1361 C C . SER A 1 173 ? 4.830 6.016 14.491 1.00 84.81 173 SER A C 1
ATOM 1363 O O . SER A 1 173 ? 3.782 5.873 15.124 1.00 84.81 173 SER A O 1
ATOM 1365 N N . ARG A 1 174 ? 4.908 6.769 13.383 1.00 89.31 174 ARG A N 1
ATOM 1366 C CA . ARG A 1 174 ? 3.796 7.532 12.793 1.00 89.31 174 ARG A CA 1
ATOM 1367 C C . ARG A 1 174 ? 3.123 6.737 11.685 1.00 89.31 174 ARG A C 1
ATOM 1369 O O . ARG A 1 174 ? 3.467 6.872 10.519 1.00 89.31 174 ARG A O 1
ATOM 1376 N N . LEU A 1 175 ? 2.182 5.874 12.041 1.00 92.56 175 LEU A N 1
ATOM 1377 C CA . LEU A 1 175 ? 1.382 5.139 11.077 1.00 92.56 175 LEU A CA 1
ATOM 1378 C C . LEU A 1 175 ? 0.376 6.085 10.422 1.00 92.56 175 LEU A C 1
ATOM 1380 O O . LEU A 1 175 ? -0.295 6.848 11.113 1.00 92.56 175 LEU A O 1
ATOM 1384 N N . GLN A 1 176 ? 0.222 5.999 9.107 1.00 94.56 176 GLN A N 1
ATOM 1385 C CA . GLN A 1 176 ? -0.784 6.761 8.377 1.00 94.56 176 GLN A CA 1
ATOM 1386 C C . GLN A 1 176 ? -1.449 5.919 7.294 1.00 94.56 176 GLN A C 1
ATOM 1388 O O . GLN A 1 176 ? -0.854 4.981 6.757 1.00 94.56 176 GLN A O 1
ATOM 1393 N N . VAL A 1 177 ? -2.675 6.300 6.953 1.00 97.12 177 VAL A N 1
ATOM 1394 C CA . VAL A 1 177 ? -3.392 5.834 5.766 1.00 97.12 177 VAL A CA 1
ATOM 1395 C C . VAL A 1 177 ? -3.520 7.012 4.813 1.00 97.12 177 VAL A C 1
ATOM 1397 O O . VAL A 1 177 ? -3.841 8.117 5.246 1.00 97.12 177 VAL A O 1
ATOM 1400 N N . SER A 1 178 ? -3.238 6.800 3.531 1.00 97.06 178 SER A N 1
ATOM 1401 C CA . SER A 1 178 ? -3.341 7.840 2.502 1.00 97.06 178 SER A CA 1
ATOM 1402 C C . SER A 1 178 ? -4.308 7.415 1.409 1.00 97.06 178 SER A C 1
ATOM 1404 O O . SER A 1 178 ? -4.296 6.264 0.977 1.00 97.06 178 SER A O 1
ATOM 1406 N N . LEU A 1 179 ? -5.136 8.355 0.961 1.00 98.00 179 LEU A N 1
ATOM 1407 C CA . LEU A 1 179 ? -6.035 8.187 -0.172 1.00 98.00 179 LEU A CA 1
ATOM 1408 C C . LEU A 1 179 ? -5.500 9.005 -1.347 1.00 98.00 179 LEU A C 1
ATOM 1410 O O . LEU A 1 179 ? -5.301 10.215 -1.224 1.00 98.00 179 LEU A O 1
ATOM 1414 N N . PHE A 1 180 ? -5.283 8.355 -2.484 1.00 97.94 180 PHE A N 1
ATOM 1415 C CA . PHE A 1 180 ? -4.794 8.982 -3.708 1.00 97.94 180 PHE A CA 1
ATOM 1416 C C . PHE A 1 180 ? -5.887 9.010 -4.763 1.00 97.94 180 PHE A C 1
ATOM 1418 O O . PHE A 1 180 ? -6.571 8.013 -4.971 1.00 97.94 180 PHE A O 1
ATOM 1425 N N . ASP A 1 181 ? -6.010 10.151 -5.433 1.00 97.88 181 ASP A N 1
ATOM 1426 C CA . ASP A 1 181 ? -6.825 10.352 -6.624 1.00 97.88 181 ASP A CA 1
ATOM 1427 C C . ASP A 1 181 ? -5.918 10.305 -7.849 1.00 97.88 181 ASP A C 1
ATOM 1429 O O . ASP A 1 181 ? -5.036 11.151 -8.017 1.00 97.88 181 ASP A O 1
ATOM 1433 N N . ILE A 1 182 ? -6.132 9.281 -8.671 1.00 97.19 182 ILE A N 1
ATOM 1434 C CA . ILE A 1 182 ? -5.319 8.950 -9.842 1.00 97.19 182 ILE A CA 1
ATOM 1435 C C . ILE A 1 182 ? -6.107 9.101 -11.152 1.00 97.19 182 ILE A C 1
ATOM 1437 O O . ILE A 1 182 ? -5.715 8.548 -12.174 1.00 97.19 182 ILE A O 1
ATOM 1441 N N . ARG A 1 183 ? -7.219 9.855 -11.145 1.00 96.62 183 ARG A N 1
ATOM 1442 C CA . ARG A 1 183 ? -8.033 10.113 -12.354 1.00 96.62 183 ARG A CA 1
ATOM 1443 C C . ARG A 1 183 ? -7.249 10.789 -13.473 1.00 96.62 183 ARG A C 1
ATOM 1445 O O . ARG A 1 183 ? -7.475 10.498 -14.642 1.00 96.62 183 ARG A O 1
ATOM 1452 N N . ASP A 1 184 ? -6.369 11.717 -13.107 1.00 96.94 184 ASP A N 1
ATOM 1453 C CA . ASP A 1 184 ? -5.348 12.256 -14.003 1.00 96.94 184 ASP A CA 1
ATOM 1454 C C . ASP A 1 184 ? -4.034 11.537 -13.692 1.00 96.94 184 ASP A C 1
ATOM 1456 O O . ASP A 1 184 ? -3.308 11.906 -12.771 1.00 96.94 184 ASP A O 1
ATOM 1460 N N . GLU A 1 185 ? -3.750 10.475 -14.441 1.00 94.88 185 GLU A N 1
ATOM 1461 C CA . GLU A 1 185 ? -2.583 9.611 -14.227 1.00 94.88 185 GLU A CA 1
ATOM 1462 C C . GLU A 1 185 ? -1.257 10.357 -14.411 1.00 94.88 185 GLU A C 1
ATOM 1464 O O . GLU A 1 185 ? -0.241 9.956 -13.850 1.00 94.88 185 GLU A O 1
ATOM 1469 N N . ALA A 1 186 ? -1.263 11.448 -15.184 1.00 96.94 186 ALA A N 1
ATOM 1470 C CA . ALA A 1 186 ? -0.091 12.290 -15.371 1.00 96.94 186 ALA A CA 1
ATOM 1471 C C . ALA A 1 186 ? 0.154 13.223 -14.177 1.00 96.94 186 ALA A C 1
ATOM 1473 O O . ALA A 1 186 ? 1.248 13.774 -14.041 1.00 96.94 186 ALA A O 1
ATOM 1474 N N . LYS A 1 187 ? -0.867 13.443 -13.338 1.00 96.19 187 LYS A N 1
ATOM 1475 C CA . LYS A 1 187 ? -0.829 14.332 -12.169 1.00 96.19 187 LYS A CA 1
ATOM 1476 C C . LYS A 1 187 ? -1.648 13.757 -11.007 1.00 96.19 187 LYS A C 1
ATOM 1478 O O . LYS A 1 187 ? -2.638 14.376 -10.597 1.00 96.19 187 LYS A O 1
ATOM 1483 N N . PRO A 1 188 ? -1.249 12.598 -10.458 1.00 96.62 188 PRO A N 1
ATOM 1484 C CA . PRO A 1 188 ? -1.938 12.033 -9.313 1.00 96.62 188 PRO A CA 1
ATOM 1485 C C . PRO A 1 188 ? -1.817 12.964 -8.104 1.00 96.62 188 PRO A C 1
ATOM 1487 O O . PRO A 1 188 ? -0.837 13.694 -7.952 1.00 96.62 188 PRO A O 1
ATOM 1490 N N . VAL A 1 189 ? -2.818 12.950 -7.223 1.00 96.88 189 VAL A N 1
ATOM 1491 C CA . VAL A 1 189 ? -2.825 13.781 -6.010 1.00 96.88 189 VAL A CA 1
ATOM 1492 C C . VAL A 1 189 ? -3.156 12.953 -4.776 1.00 96.88 189 VAL A C 1
ATOM 1494 O O . VAL A 1 189 ? -4.015 12.074 -4.808 1.00 96.88 189 VAL A O 1
ATOM 1497 N N . ARG A 1 190 ? -2.512 13.262 -3.645 1.00 96.62 190 ARG A N 1
ATOM 1498 C CA . ARG A 1 190 ? -2.908 12.714 -2.341 1.00 96.62 190 ARG A CA 1
ATOM 1499 C C . ARG A 1 190 ? -4.132 13.483 -1.849 1.00 96.62 190 ARG A C 1
ATOM 1501 O O . ARG A 1 190 ? -4.001 14.607 -1.367 1.00 96.62 190 ARG A O 1
ATOM 1508 N N . ALA A 1 191 ? -5.310 12.895 -2.032 1.00 97.62 191 ALA A N 1
ATOM 1509 C CA . ALA A 1 191 ? -6.594 13.515 -1.726 1.00 97.62 191 ALA A CA 1
ATOM 1510 C C . ALA A 1 191 ? -6.806 13.701 -0.219 1.00 97.62 191 ALA A C 1
ATOM 1512 O O . ALA A 1 191 ? -7.297 14.748 0.206 1.00 97.62 191 ALA A O 1
ATOM 1513 N N . ASP A 1 192 ? -6.400 12.714 0.582 1.00 97.94 192 ASP A N 1
ATOM 1514 C CA . ASP A 1 192 ? -6.452 12.808 2.037 1.00 97.94 192 ASP A CA 1
ATOM 1515 C C . ASP A 1 192 ? -5.372 11.951 2.701 1.00 97.94 192 ASP A C 1
ATOM 1517 O O . ASP A 1 192 ? -4.848 11.001 2.111 1.00 97.94 192 ASP A O 1
ATOM 1521 N N . VAL A 1 193 ? -5.042 12.288 3.944 1.00 96.06 193 VAL A N 1
ATOM 1522 C CA . VAL A 1 193 ? -4.130 11.514 4.788 1.00 96.06 193 VAL A CA 1
ATOM 1523 C C . VAL A 1 193 ? -4.642 11.522 6.221 1.00 96.06 193 VAL A C 1
ATOM 1525 O O . VAL A 1 193 ? -4.956 12.573 6.775 1.00 96.06 193 VAL A O 1
ATOM 1528 N N . LEU A 1 194 ? -4.709 10.341 6.827 1.00 96.38 194 LEU A N 1
ATOM 1529 C CA . LEU A 1 194 ? -5.124 10.166 8.210 1.00 96.38 194 LEU A CA 1
ATOM 1530 C C . LEU A 1 194 ? -3.993 9.524 9.007 1.00 96.38 194 LEU A C 1
ATOM 1532 O O . LEU A 1 194 ? -3.616 8.377 8.761 1.00 96.38 194 LEU A O 1
ATOM 1536 N N . GLU A 1 195 ? -3.470 10.262 9.982 1.00 94.31 195 GLU A N 1
ATOM 1537 C CA . GLU A 1 195 ? -2.529 9.722 10.956 1.00 94.31 195 GLU A CA 1
ATOM 1538 C C . GLU A 1 195 ? -3.269 8.820 11.950 1.00 94.31 195 GLU A C 1
ATOM 1540 O O . GLU A 1 195 ? -4.261 9.208 12.566 1.00 94.31 195 GLU A O 1
ATOM 1545 N N . LEU A 1 196 ? -2.784 7.588 12.086 1.00 93.06 196 LEU A N 1
ATOM 1546 C CA . LEU A 1 196 ? -3.335 6.569 12.972 1.00 93.06 196 LEU A CA 1
ATOM 1547 C C . LEU A 1 196 ? -2.562 6.459 14.287 1.00 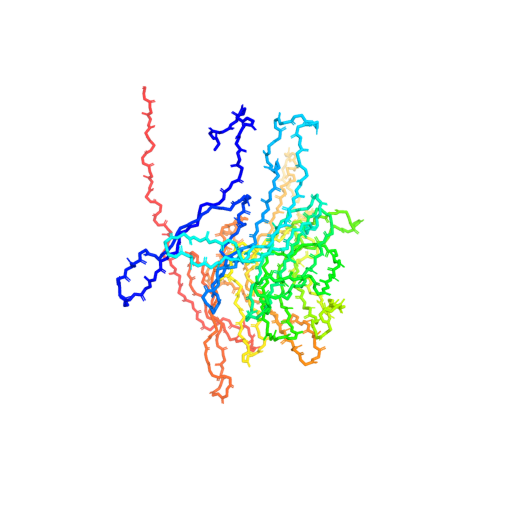93.06 196 LEU A C 1
ATOM 1549 O O . LEU A 1 196 ? -2.963 5.692 15.157 1.00 93.06 196 LEU A O 1
ATOM 1553 N N . SER A 1 197 ? -1.460 7.174 14.462 1.00 88.75 197 SER A N 1
ATOM 1554 C CA . SER A 1 197 ? -0.679 7.113 15.696 1.00 88.75 197 SER A CA 1
ATOM 1555 C C . SER A 1 197 ? -1.286 7.944 16.826 1.00 88.75 197 SER A C 1
ATOM 1557 O O . SER A 1 197 ? -1.950 8.949 16.576 1.00 88.75 197 SER A O 1
ATOM 1559 N N . PRO A 1 198 ? -1.070 7.558 18.096 1.00 79.38 198 PRO A N 1
ATOM 1560 C CA . PRO A 1 198 ? -1.268 8.475 19.211 1.00 79.38 198 PRO A CA 1
ATOM 1561 C C . PRO A 1 198 ? -0.184 9.564 19.201 1.00 79.38 198 PRO A C 1
ATOM 1563 O O . PRO A 1 198 ? 0.951 9.281 18.836 1.00 79.38 198 PRO A O 1
ATOM 1566 N N . ALA A 1 199 ? -0.519 10.774 19.659 1.00 73.50 199 ALA A N 1
ATOM 1567 C CA . ALA A 1 199 ? 0.413 11.907 19.672 1.00 73.50 199 ALA A CA 1
ATOM 1568 C C . ALA A 1 199 ? 1.662 11.664 20.547 1.00 73.50 199 ALA A C 1
ATOM 1570 O O . ALA A 1 199 ? 2.769 11.990 20.142 1.00 73.50 199 ALA A O 1
ATOM 1571 N N . ASP A 1 200 ? 1.490 11.032 21.715 1.00 71.69 200 ASP A N 1
ATOM 1572 C CA . ASP A 1 200 ? 2.551 10.868 22.721 1.00 71.69 200 ASP A CA 1
ATOM 1573 C C . ASP A 1 200 ? 2.963 9.396 22.905 1.00 71.69 200 ASP A C 1
ATOM 1575 O O . ASP A 1 200 ? 2.977 8.855 24.018 1.00 71.69 200 ASP A O 1
ATOM 1579 N N . GLY A 1 201 ? 3.242 8.682 21.811 1.00 76.00 201 GLY A N 1
ATOM 1580 C CA . GLY A 1 201 ? 3.616 7.275 21.919 1.00 76.00 201 GLY A CA 1
ATOM 1581 C C . GLY A 1 201 ? 4.122 6.625 20.644 1.00 76.00 201 GLY A C 1
ATOM 1582 O O . GLY A 1 201 ? 4.044 7.165 19.549 1.00 76.00 201 GLY A O 1
ATOM 1583 N N . TRP A 1 202 ? 4.621 5.407 20.811 1.00 82.06 202 TRP A N 1
ATOM 1584 C CA . TRP A 1 202 ? 5.042 4.563 19.707 1.00 82.06 202 TRP A CA 1
ATOM 1585 C C . TRP A 1 202 ? 3.838 3.795 19.180 1.00 82.06 202 TRP A C 1
ATOM 1587 O O . TRP A 1 202 ? 3.035 3.301 19.973 1.00 82.06 202 TRP A O 1
ATOM 1597 N N . SER A 1 203 ? 3.731 3.636 17.865 1.00 87.62 203 SER A N 1
ATOM 1598 C CA . SER A 1 203 ? 2.744 2.749 17.252 1.00 87.62 203 SER A CA 1
ATOM 1599 C C . SER A 1 203 ? 3.398 1.770 16.286 1.00 87.62 203 SER A C 1
ATOM 1601 O O . SER A 1 203 ? 4.463 2.038 15.729 1.00 87.62 203 SER A O 1
ATOM 1603 N N . GLN A 1 204 ? 2.761 0.618 16.118 1.00 88.38 204 GLN A N 1
ATOM 1604 C CA . GLN A 1 204 ? 3.057 -0.372 15.095 1.00 88.38 204 GLN A CA 1
ATOM 1605 C C . GLN A 1 204 ? 1.752 -1.008 14.617 1.00 88.38 204 GLN A C 1
ATOM 1607 O O . GLN A 1 204 ? 0.752 -1.029 15.337 1.00 88.38 204 GLN A O 1
ATOM 1612 N N . SER A 1 205 ? 1.785 -1.569 13.411 1.00 90.88 205 SER A N 1
ATOM 1613 C CA . SER A 1 205 ? 0.682 -2.341 12.851 1.00 90.88 205 SER A CA 1
ATOM 1614 C C . SER A 1 205 ? 1.205 -3.537 12.068 1.00 90.88 205 SER A C 1
ATOM 1616 O O . SER A 1 205 ? 2.191 -3.425 11.336 1.00 90.88 205 SER A O 1
ATOM 1618 N N . ALA A 1 206 ? 0.509 -4.670 12.180 1.00 90.06 206 ALA A N 1
ATOM 1619 C CA . ALA A 1 206 ? 0.738 -5.817 11.306 1.00 90.06 206 ALA A CA 1
ATOM 1620 C C . ALA A 1 206 ? 0.450 -5.474 9.831 1.00 90.06 206 ALA A C 1
ATOM 1622 O O . ALA A 1 206 ? 1.122 -5.984 8.940 1.00 90.06 206 ALA A O 1
ATOM 1623 N N . ALA A 1 207 ? -0.467 -4.536 9.565 1.00 92.31 207 ALA A N 1
ATOM 1624 C CA . ALA A 1 207 ? -0.834 -4.121 8.209 1.00 92.31 207 ALA A CA 1
ATOM 1625 C C . ALA A 1 207 ? 0.307 -3.429 7.434 1.00 92.31 207 ALA A C 1
ATOM 1627 O O . ALA A 1 207 ? 0.209 -3.276 6.222 1.00 92.31 207 ALA A O 1
ATOM 1628 N N . LEU A 1 208 ? 1.405 -3.049 8.103 1.00 90.88 208 LEU A N 1
ATOM 1629 C CA . LEU A 1 208 ? 2.610 -2.524 7.448 1.00 90.88 208 LEU A CA 1
ATOM 1630 C C . LEU A 1 208 ? 3.435 -3.589 6.710 1.00 90.88 208 LEU A C 1
ATOM 1632 O O . LEU A 1 208 ? 4.288 -3.240 5.904 1.00 90.88 208 LEU A O 1
ATOM 1636 N N . HIS A 1 209 ? 3.258 -4.870 7.033 1.00 88.56 209 HIS A N 1
ATOM 1637 C CA . HIS A 1 209 ? 4.080 -5.956 6.480 1.00 88.56 209 HIS A CA 1
ATOM 1638 C C . HIS A 1 209 ? 3.291 -7.236 6.169 1.00 88.56 209 HIS A C 1
ATOM 1640 O O . HIS A 1 209 ? 3.832 -8.167 5.580 1.00 88.56 209 HIS A O 1
ATOM 1646 N N . GLU A 1 210 ? 2.018 -7.299 6.554 1.00 91.12 210 GLU A N 1
ATOM 1647 C CA . GLU A 1 210 ? 1.102 -8.397 6.271 1.00 91.12 210 GLU A CA 1
ATOM 1648 C C . GLU A 1 210 ? -0.200 -7.819 5.708 1.00 91.12 210 GLU A C 1
ATOM 1650 O O . GLU A 1 210 ? -1.027 -7.264 6.433 1.00 91.12 210 GLU A O 1
ATOM 1655 N N . HIS A 1 211 ? -0.405 -7.964 4.400 1.00 90.75 211 HIS A N 1
ATOM 1656 C CA . HIS A 1 211 ? -1.587 -7.441 3.713 1.00 90.75 211 HIS A CA 1
ATOM 1657 C C . HIS A 1 211 ? -2.894 -8.054 4.231 1.00 90.75 211 HIS A C 1
ATOM 1659 O O . HIS A 1 211 ? -3.930 -7.404 4.178 1.00 90.75 211 HIS A O 1
ATOM 1665 N N . LYS A 1 212 ? -2.872 -9.275 4.787 1.00 91.88 212 LYS A N 1
ATOM 1666 C CA . LYS A 1 212 ? -4.070 -9.902 5.379 1.00 91.88 212 LYS A CA 1
ATOM 1667 C C . LYS A 1 212 ? -4.521 -9.234 6.679 1.00 91.88 212 LYS A C 1
ATOM 1669 O O . LYS A 1 212 ? -5.622 -9.504 7.149 1.00 91.88 212 LYS A O 1
ATOM 1674 N N . ALA A 1 213 ? -3.672 -8.403 7.279 1.00 92.69 213 ALA A N 1
ATOM 1675 C CA . ALA A 1 213 ? -4.030 -7.569 8.418 1.00 92.69 213 ALA A CA 1
ATOM 1676 C C . ALA A 1 213 ? -4.687 -6.243 7.983 1.00 92.69 213 ALA A C 1
ATOM 1678 O O . ALA A 1 213 ? -5.347 -5.603 8.797 1.00 92.69 213 ALA A O 1
ATOM 1679 N N . PHE A 1 214 ? -4.550 -5.844 6.714 1.00 94.75 214 PHE A N 1
ATOM 1680 C CA . PHE A 1 214 ? -5.272 -4.720 6.122 1.00 94.75 214 PHE A CA 1
ATOM 1681 C C . PHE A 1 214 ? -6.634 -5.216 5.618 1.00 94.75 214 PHE A C 1
ATOM 1683 O O . PHE A 1 214 ? -6.734 -5.807 4.545 1.00 94.75 214 PHE A O 1
ATOM 1690 N N . THR A 1 215 ? -7.694 -5.024 6.406 1.00 96.56 215 THR A N 1
ATOM 1691 C CA . THR A 1 215 ? -9.036 -5.505 6.032 1.00 96.56 215 THR A CA 1
ATOM 1692 C C . THR A 1 215 ? -9.904 -4.337 5.598 1.00 96.56 215 THR A C 1
ATOM 1694 O O . THR A 1 215 ? -10.368 -3.569 6.436 1.00 96.56 215 THR A O 1
ATOM 1697 N N . TYR A 1 216 ? -10.145 -4.217 4.296 1.00 96.94 216 TYR A N 1
ATOM 1698 C CA . TYR A 1 216 ? -11.075 -3.238 3.743 1.00 96.94 216 TYR A CA 1
ATOM 1699 C C . TYR A 1 216 ? -12.355 -3.926 3.272 1.00 96.94 216 TYR A C 1
ATOM 1701 O O . TYR A 1 216 ? -12.294 -4.924 2.555 1.00 96.94 216 TYR A O 1
ATOM 1709 N N . TRP A 1 217 ? -13.506 -3.386 3.670 1.00 94.69 217 TRP A N 1
ATOM 1710 C CA . TRP A 1 217 ? -14.806 -3.798 3.157 1.00 94.69 217 TRP A CA 1
ATOM 1711 C C . TRP A 1 217 ? -15.448 -2.660 2.367 1.00 94.69 217 TRP A C 1
ATOM 1713 O O . TRP A 1 217 ? -16.002 -1.713 2.932 1.00 94.69 217 TRP A O 1
ATOM 1723 N N . ASP A 1 218 ? -15.372 -2.786 1.047 1.00 92.50 218 ASP A N 1
ATOM 1724 C CA . ASP A 1 218 ? -15.874 -1.854 0.036 1.00 92.50 218 ASP A CA 1
ATOM 1725 C C . ASP A 1 218 ? -17.352 -1.485 0.217 1.00 92.50 218 ASP A C 1
ATOM 1727 O O . ASP A 1 218 ? -17.692 -0.304 0.207 1.00 92.50 218 ASP A O 1
ATOM 1731 N N . ARG A 1 219 ? -18.226 -2.462 0.490 1.00 90.12 219 ARG A N 1
ATOM 1732 C CA . ARG A 1 219 ? -19.672 -2.241 0.655 1.00 90.12 219 ARG A CA 1
ATOM 1733 C C . ARG A 1 219 ? -19.994 -1.255 1.777 1.00 90.12 219 ARG A C 1
ATOM 1735 O O . ARG A 1 219 ? -21.025 -0.588 1.736 1.00 90.12 219 ARG A O 1
ATOM 1742 N N . LEU A 1 220 ? -19.128 -1.179 2.784 1.00 92.06 220 LEU A N 1
ATOM 1743 C CA . LEU A 1 220 ? -19.244 -0.228 3.884 1.00 92.06 220 LEU A CA 1
ATOM 1744 C C . LEU A 1 220 ? -18.256 0.929 3.785 1.00 92.06 220 LEU A C 1
ATOM 1746 O O . LEU A 1 220 ? -18.330 1.829 4.619 1.00 92.06 220 LEU A O 1
ATOM 1750 N N . GLY A 1 221 ? -17.327 0.919 2.830 1.00 95.62 221 GLY A N 1
ATOM 1751 C CA . GLY A 1 221 ? -16.191 1.832 2.818 1.00 95.62 221 GLY A CA 1
ATOM 1752 C C . GLY A 1 221 ? -15.442 1.821 4.151 1.00 95.62 221 GLY A C 1
ATOM 1753 O O . GLY A 1 221 ? -15.127 2.882 4.679 1.00 95.62 221 GLY A O 1
ATOM 1754 N N . MET A 1 222 ? -15.243 0.649 4.758 1.00 97.31 222 MET A N 1
ATOM 1755 C CA . MET A 1 222 ? -14.686 0.532 6.108 1.00 97.31 222 MET A CA 1
ATOM 1756 C C . MET A 1 222 ? -13.351 -0.204 6.079 1.00 97.31 222 MET A C 1
ATOM 1758 O O . MET A 1 222 ? -13.280 -1.357 5.660 1.00 97.31 222 MET A O 1
ATOM 1762 N N . LEU A 1 223 ? -12.298 0.459 6.546 1.00 98.25 223 LEU A N 1
ATOM 1763 C CA . LEU A 1 223 ? -10.975 -0.115 6.752 1.00 98.25 223 LEU A CA 1
ATOM 1764 C C . LEU A 1 223 ? -10.788 -0.454 8.233 1.00 98.25 223 LEU A C 1
ATOM 1766 O O . LEU A 1 223 ? -11.018 0.384 9.098 1.00 98.25 223 LEU A O 1
ATOM 1770 N N . ALA A 1 224 ? -10.306 -1.657 8.514 1.00 97.44 224 ALA A N 1
ATOM 1771 C CA . ALA A 1 224 ? -9.845 -2.080 9.826 1.00 97.44 224 ALA A CA 1
ATOM 1772 C C . ALA A 1 224 ? -8.322 -2.263 9.827 1.00 97.44 224 ALA A C 1
ATOM 1774 O O . ALA A 1 224 ? -7.771 -2.997 9.001 1.00 97.44 224 ALA A O 1
ATOM 1775 N N . VAL A 1 225 ? -7.652 -1.599 10.772 1.00 95.88 225 VAL A N 1
ATOM 1776 C CA . VAL A 1 225 ? -6.195 -1.618 10.944 1.00 95.88 225 VAL A CA 1
ATOM 1777 C C . VAL A 1 225 ? -5.852 -2.057 12.368 1.00 95.88 225 VAL A C 1
ATOM 1779 O O . VAL A 1 225 ? -6.225 -1.373 13.323 1.00 95.88 225 VAL A O 1
ATOM 1782 N N . PRO A 1 226 ? -5.124 -3.167 12.565 1.00 93.62 226 PRO A N 1
ATOM 1783 C CA . PRO A 1 226 ? -4.666 -3.548 13.893 1.00 93.62 226 PRO A CA 1
ATOM 1784 C C . PRO A 1 226 ? -3.581 -2.593 14.377 1.00 93.62 226 PRO A C 1
ATOM 1786 O O . PRO A 1 226 ? -2.602 -2.348 13.674 1.00 93.62 226 PRO A O 1
ATOM 1789 N N . MET A 1 227 ? -3.731 -2.093 15.596 1.00 90.25 227 MET A N 1
ATOM 1790 C CA . MET A 1 227 ? -2.819 -1.156 16.235 1.00 90.25 227 MET A CA 1
ATOM 1791 C C . MET A 1 227 ? -2.208 -1.794 17.475 1.00 90.25 227 MET A C 1
ATOM 1793 O O . MET A 1 227 ? -2.916 -2.359 18.307 1.00 90.25 227 MET A O 1
ATOM 1797 N N . ALA A 1 228 ? -0.896 -1.644 17.624 1.00 86.19 228 ALA A N 1
ATOM 1798 C CA . ALA A 1 228 ? -0.179 -1.878 18.866 1.00 86.19 228 ALA A CA 1
ATOM 1799 C C . ALA A 1 228 ? 0.549 -0.587 19.238 1.00 86.19 228 ALA A C 1
ATOM 1801 O O . ALA A 1 228 ? 1.383 -0.100 18.477 1.00 86.19 228 ALA A O 1
ATOM 1802 N N . THR A 1 229 ? 0.229 -0.013 20.393 1.00 84.62 229 THR A N 1
ATOM 1803 C CA . THR A 1 229 ? 0.803 1.258 20.839 1.00 84.62 229 THR A CA 1
ATOM 1804 C C . THR A 1 229 ? 1.468 1.134 22.197 1.00 84.62 229 THR A C 1
ATOM 1806 O O . THR A 1 229 ? 1.087 0.295 23.009 1.00 84.62 229 THR A O 1
ATOM 1809 N N . GLN A 1 230 ? 2.468 1.974 22.435 1.00 77.94 230 GLN A N 1
ATOM 1810 C CA . GLN A 1 230 ? 3.137 2.121 23.718 1.00 77.94 230 GLN A CA 1
ATOM 1811 C C . GLN A 1 230 ? 3.214 3.602 24.065 1.00 77.94 230 GLN A C 1
ATOM 1813 O O . GLN A 1 230 ? 3.788 4.385 23.309 1.00 77.94 230 GLN A O 1
ATOM 1818 N N . ARG A 1 231 ? 2.656 3.980 25.212 1.00 77.44 231 ARG A N 1
ATOM 1819 C CA . ARG A 1 231 ? 2.699 5.347 25.735 1.00 77.44 231 ARG A CA 1
ATOM 1820 C C . ARG A 1 231 ? 3.555 5.399 26.988 1.00 77.44 231 ARG A C 1
ATOM 1822 O O . ARG A 1 231 ? 3.619 4.431 27.746 1.00 77.44 231 ARG A O 1
ATOM 1829 N N . TYR A 1 232 ? 4.247 6.517 27.162 1.00 69.50 232 TYR A N 1
ATOM 1830 C CA . TYR A 1 232 ? 5.049 6.773 28.349 1.00 69.50 232 TYR A CA 1
ATOM 1831 C C . TYR A 1 232 ? 4.174 7.383 29.437 1.00 69.50 232 TYR A C 1
ATOM 1833 O O . TYR A 1 232 ? 3.545 8.415 29.204 1.00 69.50 232 TYR A O 1
ATOM 1841 N N . ASP A 1 233 ? 4.200 6.789 30.627 1.00 66.81 233 ASP A N 1
ATOM 1842 C CA . ASP A 1 233 ? 3.564 7.385 31.793 1.00 66.81 233 ASP A CA 1
ATOM 1843 C C . ASP A 1 233 ? 4.588 8.214 32.556 1.00 66.81 233 ASP A C 1
ATOM 1845 O O . ASP A 1 233 ? 5.537 7.657 33.130 1.00 66.81 233 ASP A O 1
ATOM 1849 N N . PRO A 1 234 ? 4.437 9.551 32.586 1.00 60.25 234 PRO A N 1
ATOM 1850 C CA . PRO A 1 234 ? 5.285 10.357 33.433 1.00 60.25 234 PRO A CA 1
ATOM 1851 C C . PRO A 1 234 ? 5.074 9.920 34.888 1.00 60.25 234 PRO A C 1
ATOM 1853 O O . PRO A 1 234 ? 3.935 9.714 35.312 1.00 60.25 234 PRO A O 1
ATOM 1856 N N . PRO A 1 235 ? 6.153 9.766 35.673 1.00 58.53 235 PRO A N 1
ATOM 1857 C CA . PRO A 1 235 ? 6.024 9.386 37.069 1.00 58.53 235 PRO A CA 1
ATOM 1858 C C . PRO A 1 235 ? 5.146 10.413 37.789 1.00 58.53 235 PRO A C 1
ATOM 1860 O O . PRO A 1 235 ? 5.476 11.600 37.806 1.00 58.53 235 PRO A O 1
ATOM 1863 N N . SER A 1 236 ? 4.038 9.960 38.378 1.00 55.34 236 SER A N 1
ATOM 1864 C CA . SER A 1 236 ? 3.217 10.802 39.243 1.00 55.34 236 SER A CA 1
ATOM 1865 C C . SER A 1 236 ? 3.994 11.127 40.523 1.00 55.34 236 SER A C 1
ATOM 1867 O O . SER A 1 236 ? 4.665 10.265 41.096 1.00 55.34 236 SER A O 1
ATOM 1869 N N . GLU A 1 237 ? 3.916 12.377 40.989 1.00 51.19 237 GLU A N 1
ATOM 1870 C CA . GLU A 1 237 ? 4.561 12.812 42.240 1.00 51.19 237 GLU A CA 1
ATOM 1871 C C . GLU A 1 237 ? 3.972 12.129 43.496 1.00 51.19 237 GLU A C 1
ATOM 1873 O O . GLU A 1 237 ? 4.507 12.277 44.591 1.00 51.19 237 GLU A O 1
ATOM 1878 N N . GLU A 1 238 ? 2.898 11.344 43.360 1.00 46.28 238 GLU A N 1
ATOM 1879 C CA . GLU A 1 238 ? 2.075 10.883 44.483 1.00 46.28 238 GLU A CA 1
ATOM 1880 C C . GLU A 1 238 ? 2.511 9.581 45.165 1.00 46.28 238 GLU A C 1
ATOM 1882 O O . GLU A 1 238 ? 1.992 9.260 46.231 1.00 46.28 238 GLU A O 1
ATOM 1887 N N . HIS A 1 239 ? 3.497 8.843 44.649 1.00 43.91 239 HIS A N 1
ATOM 1888 C CA . HIS A 1 239 ? 4.054 7.708 45.400 1.00 43.91 239 HIS A CA 1
ATOM 1889 C C . HIS A 1 239 ? 5.240 8.158 46.257 1.00 43.91 239 HIS A C 1
ATOM 1891 O O . HIS A 1 239 ? 6.386 7.744 46.064 1.00 43.91 239 HIS A O 1
ATOM 1897 N N . GLY A 1 240 ? 4.941 9.020 47.233 1.00 38.88 240 GLY A N 1
ATOM 1898 C CA . GLY A 1 240 ? 5.810 9.276 48.373 1.00 38.88 240 GLY A CA 1
ATOM 1899 C C . GLY A 1 240 ? 5.992 7.983 49.159 1.00 38.88 240 GLY A C 1
ATOM 1900 O O . GLY A 1 240 ? 5.158 7.617 49.982 1.00 38.88 240 GLY A O 1
ATOM 1901 N N . ALA A 1 241 ? 7.073 7.258 48.881 1.00 41.56 241 ALA A N 1
ATOM 1902 C CA . ALA A 1 241 ? 7.480 6.138 49.707 1.00 41.56 241 ALA A CA 1
ATOM 1903 C C . ALA A 1 241 ? 7.843 6.674 51.099 1.00 41.56 241 ALA A C 1
ATOM 1905 O O . ALA A 1 241 ? 8.904 7.269 51.292 1.00 41.56 241 ALA A O 1
ATOM 1906 N N . GLU A 1 242 ? 6.975 6.434 52.082 1.00 43.75 242 GLU A N 1
ATOM 1907 C CA . GLU A 1 242 ? 7.371 6.367 53.487 1.00 43.75 242 GLU A CA 1
ATOM 1908 C C . GLU A 1 242 ? 8.342 5.190 53.643 1.00 43.75 242 GLU A C 1
ATOM 1910 O O . GLU A 1 242 ? 7.940 4.079 53.970 1.00 43.75 242 GLU A O 1
ATOM 1915 N N . ASN A 1 243 ? 9.608 5.392 53.278 1.00 45.47 243 ASN A N 1
ATOM 1916 C CA . ASN A 1 243 ? 10.793 4.749 53.841 1.00 45.47 243 ASN A CA 1
ATOM 1917 C C . ASN A 1 243 ? 12.037 5.188 53.061 1.00 45.47 243 ASN A C 1
ATOM 1919 O O . ASN A 1 243 ? 12.019 5.342 51.844 1.00 45.47 243 ASN A O 1
ATOM 1923 N N . ASN A 1 244 ? 13.126 5.369 53.807 1.00 45.00 244 ASN A N 1
ATOM 1924 C CA . ASN A 1 244 ? 14.406 6.006 53.470 1.00 45.00 244 ASN A CA 1
ATOM 1925 C C . ASN A 1 244 ? 15.256 5.330 52.358 1.00 45.00 244 ASN A C 1
ATOM 1927 O O . ASN A 1 244 ? 16.480 5.260 52.452 1.00 45.00 244 ASN A O 1
ATOM 1931 N N . SER A 1 245 ? 14.644 4.827 51.290 1.00 51.03 245 SER A N 1
ATOM 1932 C CA . SER A 1 245 ? 15.324 4.340 50.089 1.00 51.03 245 SER A CA 1
ATOM 1933 C C . SER A 1 245 ? 15.068 5.307 48.941 1.00 51.03 245 SER A C 1
ATOM 1935 O O . SER A 1 245 ? 13.918 5.638 48.667 1.00 51.03 245 SER A O 1
ATOM 1937 N N . THR A 1 246 ? 16.129 5.754 48.269 1.00 45.28 246 THR A N 1
ATOM 1938 C CA . THR A 1 246 ? 16.063 6.610 47.077 1.00 45.28 246 THR A CA 1
ATOM 1939 C C . THR A 1 246 ? 14.957 6.128 46.129 1.00 45.28 246 THR A C 1
ATOM 1941 O O . THR A 1 246 ? 14.999 4.962 45.721 1.00 45.28 246 THR A O 1
ATOM 1944 N N . PRO A 1 247 ? 13.968 6.970 45.769 1.00 44.50 247 PRO A N 1
ATOM 1945 C CA . PRO A 1 247 ? 12.893 6.549 44.885 1.00 44.50 247 PRO A CA 1
ATOM 1946 C C . PRO A 1 247 ? 13.503 6.167 43.537 1.00 44.50 247 PRO A C 1
ATOM 1948 O O . PRO A 1 247 ? 14.018 7.009 42.799 1.00 44.50 247 PRO A O 1
ATOM 1951 N N . ARG A 1 248 ? 13.479 4.872 43.209 1.00 47.03 248 ARG A N 1
ATOM 1952 C CA . ARG A 1 248 ? 13.705 4.431 41.835 1.00 47.03 248 ARG A CA 1
ATOM 1953 C C . ARG A 1 248 ? 12.507 4.937 41.043 1.00 47.03 248 ARG A C 1
ATOM 1955 O O . ARG A 1 248 ? 11.427 4.371 41.168 1.00 47.03 248 ARG A O 1
ATOM 1962 N N . LYS A 1 249 ? 12.687 6.006 40.260 1.00 48.91 249 LYS A N 1
ATOM 1963 C CA . LYS A 1 249 ? 11.724 6.400 39.224 1.00 48.91 249 LYS A CA 1
ATOM 1964 C C . LYS A 1 249 ? 11.577 5.209 38.278 1.00 48.91 249 LYS A C 1
ATOM 1966 O O . LYS A 1 249 ? 12.447 4.969 37.445 1.00 48.91 249 LYS A O 1
ATOM 1971 N N . MET A 1 250 ? 10.542 4.405 38.484 1.00 49.34 250 MET A N 1
ATOM 1972 C CA . MET A 1 250 ? 10.215 3.305 37.594 1.00 49.34 250 MET A CA 1
ATOM 1973 C C . MET A 1 250 ? 9.508 3.925 36.398 1.00 49.34 250 MET A C 1
ATOM 1975 O O . MET A 1 250 ? 8.436 4.500 36.551 1.00 49.34 250 MET A O 1
ATOM 1979 N N . ILE A 1 251 ? 10.151 3.872 35.234 1.00 57.53 251 ILE A N 1
ATOM 1980 C CA . ILE A 1 251 ? 9.501 4.238 33.980 1.00 57.53 251 ILE A CA 1
ATOM 1981 C C . ILE A 1 251 ? 8.410 3.195 33.739 1.00 57.53 251 ILE A C 1
ATOM 1983 O O . ILE A 1 251 ? 8.711 2.004 33.629 1.00 57.53 251 ILE A O 1
ATOM 1987 N N . LEU A 1 252 ? 7.158 3.644 33.721 1.00 62.91 252 LEU A N 1
ATOM 1988 C CA . LEU A 1 252 ? 6.006 2.825 33.381 1.00 62.91 252 LEU A CA 1
ATOM 1989 C C . LEU A 1 252 ? 5.621 3.114 31.928 1.00 62.91 252 LEU A C 1
ATOM 1991 O O . LEU A 1 252 ? 5.719 4.246 31.453 1.00 62.91 252 LEU A O 1
ATOM 1995 N N . PHE A 1 253 ? 5.257 2.053 31.220 1.00 65.62 253 PHE A N 1
ATOM 1996 C CA . PHE A 1 253 ? 4.750 2.123 29.860 1.00 65.62 253 PHE A CA 1
ATOM 1997 C C . PHE A 1 253 ? 3.367 1.483 29.835 1.00 65.62 253 PHE A C 1
ATOM 1999 O O . PHE A 1 253 ? 3.233 0.318 30.228 1.00 65.62 253 PHE A O 1
ATOM 2006 N N . HIS A 1 254 ? 2.377 2.196 29.306 1.00 70.44 254 HIS A N 1
ATOM 2007 C CA . HIS A 1 254 ? 1.083 1.621 28.961 1.00 70.44 254 HIS A CA 1
ATOM 2008 C C . HIS A 1 254 ? 1.121 1.099 27.526 1.00 70.44 254 HIS A C 1
ATOM 2010 O O . HIS A 1 254 ? 1.315 1.857 26.574 1.00 70.44 254 HIS A O 1
ATOM 2016 N N . ASN A 1 255 ? 0.964 -0.218 27.378 1.00 74.94 255 ASN A N 1
ATOM 2017 C CA . ASN A 1 255 ? 0.840 -0.865 26.077 1.00 74.94 255 ASN A CA 1
ATOM 2018 C C . ASN A 1 255 ? -0.636 -1.136 25.789 1.00 74.94 255 ASN A C 1
ATOM 2020 O O . ASN A 1 255 ? -1.328 -1.718 26.618 1.00 74.94 255 ASN A O 1
ATOM 2024 N N . ASP A 1 256 ? -1.071 -0.774 24.592 1.00 77.31 256 ASP A N 1
ATOM 2025 C CA . ASP A 1 256 ? -2.449 -0.895 24.132 1.00 77.31 256 ASP A CA 1
ATOM 2026 C C . ASP A 1 256 ? -2.477 -1.645 22.801 1.00 77.31 256 ASP A C 1
ATOM 2028 O O . ASP A 1 256 ? -1.694 -1.327 21.904 1.00 77.31 256 ASP A O 1
ATOM 2032 N N . ALA A 1 257 ? -3.406 -2.588 22.649 1.00 82.50 257 ALA A N 1
ATOM 2033 C CA . ALA A 1 257 ? -3.695 -3.239 21.377 1.00 82.50 257 ALA A CA 1
ATOM 2034 C C . ALA A 1 257 ? -5.188 -3.150 21.061 1.00 82.50 257 ALA A C 1
ATOM 2036 O O . ALA A 1 257 ? -6.033 -3.468 21.901 1.00 82.50 257 ALA A O 1
ATOM 2037 N N . TYR A 1 258 ? -5.513 -2.686 19.860 1.00 88.88 258 TYR A N 1
ATOM 2038 C CA . TYR A 1 258 ? -6.887 -2.435 19.431 1.00 88.88 258 TYR A CA 1
ATOM 2039 C C . TYR A 1 258 ? -6.994 -2.465 17.907 1.00 88.88 258 TYR A C 1
ATOM 2041 O O . TYR A 1 258 ? -5.998 -2.312 17.202 1.00 88.88 258 TYR A O 1
ATOM 2049 N N . LEU A 1 259 ? -8.197 -2.684 17.387 1.00 93.81 259 LEU A N 1
ATOM 2050 C CA . LEU A 1 259 ? -8.491 -2.556 15.966 1.00 93.81 259 LEU A CA 1
ATOM 2051 C C . LEU A 1 259 ? -9.016 -1.144 15.712 1.00 93.81 259 LEU A C 1
ATOM 2053 O O . LEU A 1 259 ? -10.058 -0.770 16.241 1.00 93.81 259 LEU A O 1
ATOM 2057 N N . ARG A 1 260 ? -8.297 -0.356 14.920 1.00 95.75 260 ARG A N 1
ATOM 2058 C CA . ARG A 1 260 ? -8.723 0.979 14.506 1.00 95.75 260 ARG A CA 1
ATOM 2059 C C . ARG A 1 260 ? -9.568 0.886 13.246 1.00 95.75 260 ARG A C 1
ATOM 2061 O O . ARG A 1 260 ? -9.138 0.295 12.259 1.00 95.75 260 ARG A O 1
ATOM 2068 N N . LEU A 1 261 ? -10.748 1.488 13.280 1.00 97.81 261 LEU A N 1
ATOM 2069 C CA . LEU A 1 261 ? -11.685 1.549 12.168 1.00 97.81 261 LEU A CA 1
ATOM 2070 C C . LEU A 1 261 ? -11.623 2.924 11.502 1.00 97.81 261 LEU A C 1
ATOM 2072 O O . LEU A 1 261 ? -11.713 3.958 12.167 1.00 97.81 261 LEU A O 1
ATOM 2076 N N . VAL A 1 262 ? -11.485 2.932 10.181 1.00 98.44 262 VAL A N 1
ATOM 2077 C CA . VAL A 1 262 ? -11.404 4.132 9.348 1.00 98.44 262 VAL A CA 1
ATOM 2078 C C . VAL A 1 262 ? -12.471 4.048 8.267 1.00 98.44 262 VAL A C 1
ATOM 2080 O O . VAL A 1 262 ? -12.472 3.131 7.447 1.00 98.44 262 VAL A O 1
ATOM 2083 N N . LYS A 1 263 ? -13.366 5.032 8.243 1.00 98.06 263 LYS A N 1
ATOM 2084 C CA . LYS A 1 263 ? -14.307 5.227 7.148 1.00 98.06 263 LYS A CA 1
ATOM 2085 C C . LYS A 1 263 ? -13.567 5.868 5.976 1.00 98.06 263 LYS A C 1
ATOM 2087 O O . LYS A 1 263 ? -12.943 6.919 6.123 1.00 98.06 263 LYS A O 1
ATOM 2092 N N . VAL A 1 264 ? -13.662 5.231 4.823 1.00 98.38 264 VAL A N 1
ATOM 2093 C CA . VAL A 1 264 ? -13.153 5.698 3.539 1.00 98.38 264 VAL A CA 1
ATOM 2094 C C . VAL A 1 264 ? -14.360 6.093 2.706 1.00 98.38 264 VAL A C 1
ATOM 2096 O O . VAL A 1 264 ? -15.212 5.249 2.429 1.00 98.38 264 VAL A O 1
ATOM 2099 N N . ASP A 1 265 ? -14.442 7.364 2.330 1.00 97.25 265 ASP A N 1
ATOM 2100 C CA . ASP A 1 265 ? -15.477 7.886 1.441 1.00 97.25 265 ASP A CA 1
ATOM 2101 C C . ASP A 1 265 ? -14.867 8.155 0.053 1.00 97.25 265 ASP A C 1
ATOM 2103 O O . ASP A 1 265 ? -14.151 9.147 -0.114 1.00 97.25 265 ASP A O 1
ATOM 2107 N N . PRO A 1 266 ? -15.111 7.282 -0.945 1.00 94.56 266 PRO A N 1
ATOM 2108 C CA . PRO A 1 266 ? -14.598 7.457 -2.302 1.00 94.56 266 PRO A CA 1
ATOM 2109 C C . PRO A 1 266 ? -15.181 8.672 -3.036 1.00 94.56 266 PRO A C 1
ATOM 2111 O O . PRO A 1 266 ? -14.515 9.235 -3.905 1.00 94.56 266 PRO A O 1
ATOM 2114 N N . GLU A 1 267 ? -16.406 9.091 -2.702 1.00 94.38 267 GLU A N 1
ATOM 2115 C CA . GLU A 1 267 ? -17.095 10.184 -3.394 1.00 94.38 267 GLU A CA 1
ATOM 2116 C C . GLU A 1 267 ? -16.528 11.536 -2.966 1.00 94.38 267 GLU A C 1
ATOM 2118 O O . GLU A 1 267 ? -16.164 12.369 -3.802 1.00 94.38 267 GLU A O 1
ATOM 2123 N N . THR A 1 268 ? -16.413 11.746 -1.652 1.00 96.88 268 THR A N 1
ATOM 2124 C CA . THR A 1 268 ? -15.849 12.985 -1.096 1.00 96.88 268 THR A CA 1
ATOM 2125 C C . THR A 1 268 ? -14.328 12.949 -0.982 1.00 96.88 268 THR A C 1
ATOM 2127 O O . THR A 1 268 ? -13.707 13.997 -0.784 1.00 96.88 268 THR A O 1
ATOM 2130 N N . LYS A 1 269 ? -13.730 11.763 -1.156 1.00 97.75 269 LYS A N 1
ATOM 2131 C CA . LYS A 1 269 ? -12.294 11.478 -1.042 1.00 97.75 269 LYS A CA 1
ATOM 2132 C C . LYS A 1 269 ? -11.750 11.860 0.318 1.00 97.75 269 LYS A C 1
ATOM 2134 O O . LYS A 1 269 ? -10.742 12.557 0.425 1.00 97.75 269 LYS A O 1
ATOM 2139 N N . ARG A 1 270 ? -12.454 11.416 1.356 1.00 98.12 270 ARG A N 1
ATOM 2140 C CA . ARG A 1 270 ? -12.116 11.700 2.746 1.00 98.12 270 ARG A CA 1
ATOM 2141 C C . ARG A 1 270 ? -11.908 10.438 3.556 1.00 98.12 270 ARG A C 1
ATOM 2143 O O . ARG A 1 270 ? -12.568 9.419 3.349 1.00 98.12 270 ARG A O 1
ATOM 2150 N N . LEU A 1 271 ? -10.981 10.545 4.499 1.00 98.44 271 LEU A N 1
ATOM 2151 C CA . LEU A 1 271 ? -10.709 9.547 5.517 1.00 98.44 271 LEU A CA 1
ATOM 2152 C C . LEU A 1 271 ? -11.204 10.073 6.864 1.00 98.44 271 LEU A C 1
ATOM 2154 O O . LEU A 1 271 ? -10.833 11.162 7.300 1.00 98.44 271 LEU A O 1
ATOM 2158 N N . HIS A 1 272 ? -12.020 9.280 7.550 1.00 97.31 272 HIS A N 1
ATOM 2159 C CA . HIS A 1 272 ? -12.530 9.623 8.873 1.00 97.31 272 HIS A CA 1
ATOM 2160 C C . HIS A 1 272 ? -12.251 8.494 9.855 1.00 97.31 272 HIS A C 1
ATOM 2162 O O . HIS A 1 272 ? -12.511 7.327 9.567 1.00 97.31 272 HIS A O 1
ATOM 2168 N N . LEU A 1 273 ? -11.755 8.837 11.042 1.00 97.25 273 LEU A N 1
ATOM 2169 C CA . LEU A 1 273 ? -11.692 7.877 12.136 1.00 97.25 273 LEU A CA 1
ATOM 2170 C C . LEU A 1 273 ? -13.124 7.503 12.542 1.00 97.25 273 LEU A C 1
ATOM 2172 O O . LEU A 1 273 ? -13.910 8.382 12.892 1.00 97.25 273 LEU A O 1
ATOM 2176 N N . HIS A 1 274 ? -13.450 6.212 12.483 1.00 96.75 274 HIS A N 1
ATOM 2177 C CA . HIS A 1 274 ? -14.754 5.689 12.897 1.00 96.75 274 HIS A CA 1
ATOM 2178 C C . HIS A 1 274 ? -14.749 5.311 14.379 1.00 96.75 274 HIS A C 1
ATOM 2180 O O . HIS A 1 274 ? -15.655 5.677 15.119 1.00 96.75 274 HIS A O 1
ATOM 2186 N N . GLY A 1 275 ? -13.695 4.633 14.837 1.00 96.25 275 GLY A N 1
ATOM 2187 C CA . GLY A 1 275 ? -13.551 4.252 16.238 1.00 96.25 275 GLY A CA 1
ATOM 2188 C C . GLY A 1 275 ? -12.488 3.186 16.461 1.00 96.25 275 GLY A C 1
ATOM 2189 O O . GLY A 1 275 ? -11.842 2.737 15.517 1.00 96.25 275 GLY A O 1
ATOM 2190 N N . ASP A 1 276 ? -12.320 2.775 17.715 1.00 94.56 276 ASP A N 1
ATOM 2191 C CA . ASP A 1 276 ? -11.350 1.757 18.117 1.00 94.56 276 ASP A CA 1
ATOM 2192 C C . ASP A 1 276 ? -12.065 0.608 18.840 1.00 94.56 276 ASP A C 1
ATOM 2194 O O . ASP A 1 276 ? -12.803 0.836 19.797 1.00 94.56 276 ASP A O 1
ATOM 2198 N N . LEU A 1 277 ? -11.800 -0.632 18.426 1.00 93.00 277 LEU A N 1
ATOM 2199 C CA . LEU A 1 277 ? -12.288 -1.843 19.083 1.00 93.00 277 LEU A CA 1
ATOM 2200 C C . LEU A 1 277 ? -11.190 -2.440 19.956 1.00 93.00 277 LEU A C 1
ATOM 2202 O O . LEU A 1 277 ? -10.119 -2.818 19.474 1.00 93.00 277 LEU A O 1
ATOM 2206 N N . ARG A 1 278 ? -11.451 -2.545 21.257 1.00 87.50 278 ARG A N 1
ATOM 2207 C CA . ARG A 1 278 ? -10.508 -3.100 22.236 1.00 87.50 278 ARG A CA 1
ATOM 2208 C C . ARG A 1 278 ? -10.906 -4.527 22.594 1.00 87.50 278 ARG A C 1
ATOM 2210 O O . ARG A 1 278 ? -12.084 -4.810 22.787 1.00 87.50 278 ARG A O 1
ATOM 2217 N N . GLN A 1 279 ? -9.920 -5.415 22.733 1.00 76.44 279 GLN A N 1
ATOM 2218 C CA . GLN A 1 279 ? -10.134 -6.801 23.176 1.00 76.44 279 GLN A CA 1
ATOM 2219 C C . GLN A 1 279 ? -10.229 -6.892 24.713 1.00 76.44 279 GLN A C 1
ATOM 2221 O O . GLN A 1 279 ? -9.522 -7.684 25.342 1.00 76.44 279 GLN A O 1
ATOM 2226 N N . SER A 1 280 ? -11.064 -6.050 25.327 1.00 71.00 280 SER A N 1
ATOM 2227 C CA . SER A 1 280 ? -11.176 -5.911 26.787 1.00 71.00 280 SER A CA 1
ATOM 2228 C C . SER A 1 280 ? -11.606 -7.215 27.470 1.00 71.00 280 SER A C 1
ATOM 2230 O O . SER A 1 280 ? -11.163 -7.489 28.584 1.00 71.00 280 SER A O 1
ATOM 2232 N N . GLY A 1 281 ? -12.402 -8.059 26.798 1.00 65.62 281 GLY A N 1
ATOM 2233 C CA . GLY A 1 281 ? -12.740 -9.401 27.285 1.00 65.62 281 GLY A CA 1
ATOM 2234 C C . GLY A 1 281 ? -11.558 -10.384 27.331 1.00 65.62 281 GLY A C 1
ATOM 2235 O O . GLY A 1 281 ? -11.574 -11.344 28.102 1.00 65.62 281 GLY A O 1
ATOM 2236 N N . LEU A 1 282 ? -10.494 -10.151 26.550 1.00 72.19 282 LEU A N 1
ATOM 2237 C CA . LEU A 1 282 ? -9.332 -11.048 26.460 1.00 72.19 282 LEU A CA 1
ATOM 2238 C C . LEU A 1 282 ? -8.121 -10.561 27.260 1.00 72.19 282 LEU A C 1
ATOM 2240 O O . LEU A 1 282 ? -7.361 -11.388 27.774 1.00 72.19 282 LEU A O 1
ATOM 2244 N N . VAL A 1 283 ? -7.927 -9.245 27.345 1.00 65.44 283 VAL A N 1
ATOM 2245 C CA . VAL A 1 283 ? -6.724 -8.601 27.877 1.00 65.44 283 VAL A CA 1
ATOM 2246 C C . VAL A 1 283 ? -7.044 -7.866 29.179 1.00 65.44 283 VAL A C 1
ATOM 2248 O O . VAL A 1 283 ? -7.807 -6.907 29.183 1.00 65.44 283 VAL A O 1
ATOM 2251 N N . GLN A 1 284 ? -6.406 -8.266 30.283 1.00 59.72 284 GLN A N 1
ATOM 2252 C CA . GLN A 1 284 ? -6.415 -7.486 31.527 1.00 59.72 284 GLN A CA 1
ATOM 2253 C C . GLN A 1 284 ? -5.217 -6.520 31.540 1.00 59.72 284 GLN A C 1
ATOM 2255 O O . GLN A 1 284 ? -4.127 -6.900 31.112 1.00 59.72 284 GLN A O 1
ATOM 2260 N N . GLU A 1 285 ? -5.386 -5.297 32.064 1.00 50.50 285 GLU A N 1
ATOM 2261 C CA . GLU A 1 285 ? -4.426 -4.164 31.997 1.00 50.50 285 GLU A CA 1
ATOM 2262 C C . GLU A 1 285 ? -2.968 -4.481 32.400 1.00 50.50 285 GLU A C 1
ATOM 2264 O O . GLU A 1 285 ? -2.051 -3.738 32.058 1.00 50.50 285 GLU A O 1
ATOM 2269 N N . ARG A 1 286 ? -2.714 -5.586 33.113 1.00 48.81 286 ARG A N 1
ATOM 2270 C CA . ARG A 1 286 ? -1.372 -6.002 33.559 1.00 48.81 286 ARG A CA 1
ATOM 2271 C C . ARG A 1 286 ? -0.686 -7.057 32.680 1.00 48.81 286 ARG A C 1
ATOM 2273 O O . ARG A 1 286 ? 0.450 -7.421 32.981 1.00 48.81 286 ARG A O 1
ATOM 2280 N N . GLU A 1 287 ? -1.331 -7.555 31.622 1.00 50.50 287 GLU A N 1
ATOM 2281 C CA . GLU A 1 287 ? -0.798 -8.649 30.786 1.00 50.50 287 GLU A CA 1
A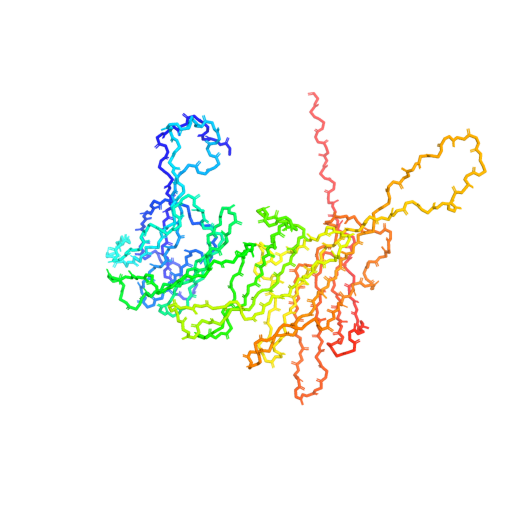TOM 2282 C C . GLU A 1 287 ? -0.170 -8.189 29.455 1.00 50.50 287 GLU A C 1
ATOM 2284 O O . GLU A 1 287 ? 0.515 -8.983 28.807 1.00 50.50 287 GLU A O 1
ATOM 2289 N N . VAL A 1 288 ? -0.312 -6.917 29.057 1.00 50.31 288 VAL A N 1
ATOM 2290 C CA . VAL A 1 288 ? 0.215 -6.429 27.769 1.00 50.31 288 VAL A CA 1
ATOM 2291 C C . VAL A 1 288 ? 1.664 -5.962 27.895 1.00 50.31 288 VAL A C 1
ATOM 2293 O O . VAL A 1 288 ? 1.964 -4.854 28.339 1.00 50.31 288 VAL A O 1
ATOM 2296 N N . ARG A 1 289 ? 2.596 -6.790 27.425 1.00 53.03 289 ARG A N 1
ATOM 2297 C CA . ARG A 1 289 ? 3.919 -6.322 26.983 1.00 53.03 289 ARG A CA 1
ATOM 2298 C C . ARG A 1 289 ? 3.830 -5.742 25.573 1.00 53.03 289 ARG A C 1
ATOM 2300 O O . ARG A 1 289 ? 3.027 -6.209 24.763 1.00 53.03 289 ARG A O 1
ATOM 2307 N N . TYR A 1 290 ? 4.699 -4.789 25.253 1.00 46.47 290 TYR A N 1
ATOM 2308 C CA . TYR A 1 290 ? 4.904 -4.347 23.875 1.00 46.47 290 TYR A CA 1
ATOM 2309 C C . TYR A 1 290 ? 5.137 -5.559 22.959 1.00 46.47 290 TYR A C 1
ATOM 2311 O O . TYR A 1 290 ? 5.985 -6.402 23.258 1.00 46.47 290 TYR A O 1
ATOM 2319 N N . GLY A 1 291 ? 4.327 -5.685 21.906 1.00 48.62 291 GLY A N 1
ATOM 2320 C CA . GLY A 1 291 ? 4.355 -6.819 20.974 1.00 48.62 291 GLY A CA 1
ATOM 2321 C C . GLY A 1 291 ? 3.664 -8.112 21.441 1.00 48.62 291 GLY A C 1
ATOM 2322 O O . GLY A 1 291 ? 3.735 -9.102 20.727 1.00 48.62 291 GLY A O 1
ATOM 2323 N N . SER A 1 292 ? 3.006 -8.148 22.609 1.00 53.25 292 SER A N 1
ATOM 2324 C CA . SER A 1 292 ? 2.404 -9.390 23.152 1.00 53.25 292 SER A CA 1
ATOM 2325 C C . SER A 1 292 ? 0.913 -9.599 22.867 1.00 53.25 292 SER A C 1
ATOM 2327 O O . SER A 1 292 ? 0.410 -10.697 23.085 1.00 53.25 292 SER A O 1
ATOM 2329 N N . SER A 1 293 ? 0.210 -8.586 22.357 1.00 58.66 293 SER A N 1
ATOM 2330 C CA . SER A 1 293 ? -1.133 -8.753 21.790 1.00 58.66 293 SER A CA 1
ATOM 2331 C C . SER A 1 293 ? -1.170 -8.089 20.421 1.00 58.66 293 SER A C 1
ATOM 2333 O O . SER A 1 293 ? -1.407 -6.898 20.266 1.00 58.66 293 SER A O 1
ATOM 2335 N N . THR A 1 294 ? -0.830 -8.867 19.403 1.00 68.00 294 THR A N 1
ATOM 2336 C CA . THR A 1 294 ? -0.924 -8.451 18.009 1.00 68.00 294 THR A CA 1
ATOM 2337 C C . THR A 1 294 ? -2.245 -8.982 17.490 1.00 68.00 294 THR A C 1
ATOM 2339 O O . THR A 1 294 ? -2.405 -10.186 17.316 1.00 68.00 294 THR A O 1
ATOM 2342 N N . ILE A 1 295 ? -3.232 -8.110 17.306 1.00 84.19 295 ILE A N 1
ATOM 2343 C CA . ILE A 1 295 ? -4.389 -8.465 16.486 1.00 84.19 295 ILE A CA 1
ATOM 2344 C C . ILE A 1 295 ? -3.839 -8.821 15.106 1.00 84.19 295 ILE A C 1
ATOM 2346 O O . ILE A 1 295 ? -3.174 -8.004 14.470 1.00 84.19 295 ILE A O 1
ATOM 2350 N N . GLU A 1 296 ? -4.061 -10.057 14.678 1.00 84.69 296 GLU A N 1
ATOM 2351 C CA . GLU A 1 296 ? -3.475 -10.579 13.444 1.00 84.69 296 GLU A CA 1
ATOM 2352 C C . GLU A 1 296 ? -4.453 -10.460 12.285 1.00 84.69 296 GLU A C 1
ATOM 2354 O O . GLU A 1 296 ? -4.039 -10.245 11.145 1.00 84.69 296 GLU A O 1
ATOM 2359 N N . ARG A 1 297 ? -5.750 -10.624 12.561 1.00 90.88 297 ARG A N 1
ATOM 2360 C CA . ARG A 1 297 ? -6.807 -10.631 11.550 1.00 90.88 297 ARG A CA 1
ATOM 2361 C C . ARG A 1 297 ? -8.043 -9.914 12.061 1.00 90.88 297 ARG A C 1
ATOM 2363 O O . ARG A 1 297 ? -8.361 -9.959 13.251 1.00 90.88 297 ARG A O 1
ATOM 2370 N N . SER A 1 298 ? -8.768 -9.328 11.124 1.00 95.31 298 SER A N 1
ATOM 2371 C CA . SER A 1 298 ? -10.118 -8.831 11.336 1.00 95.31 298 SER A CA 1
ATOM 2372 C C . SER A 1 298 ? -11.036 -9.327 10.233 1.00 95.31 298 SER A C 1
ATOM 2374 O O . SER A 1 298 ? -10.586 -9.612 9.125 1.00 95.31 298 SER A O 1
ATOM 2376 N N . TYR A 1 299 ? -12.320 -9.442 10.539 1.00 95.12 299 TYR A N 1
ATOM 2377 C CA . TYR A 1 299 ? -13.325 -9.850 9.570 1.00 95.12 299 TYR A CA 1
ATOM 2378 C C . TYR A 1 299 ? -14.644 -9.144 9.855 1.00 95.12 299 TYR A C 1
ATOM 2380 O O . TYR A 1 299 ? -15.085 -9.093 11.001 1.00 95.12 299 TYR A O 1
ATOM 2388 N N . PHE A 1 300 ? -15.287 -8.622 8.818 1.00 95.00 300 PHE A N 1
ATOM 2389 C CA . PHE A 1 300 ? -16.617 -8.044 8.935 1.00 95.00 300 PHE A CA 1
ATOM 2390 C C . PHE A 1 300 ? -17.665 -9.087 8.554 1.00 95.00 300 PHE A C 1
ATOM 2392 O O . PHE A 1 300 ? -17.574 -9.707 7.495 1.00 95.00 300 PHE A O 1
ATOM 2399 N N . LEU A 1 301 ? -18.673 -9.278 9.401 1.00 92.50 301 LEU A N 1
ATOM 2400 C CA . LEU A 1 301 ? -19.757 -10.220 9.156 1.00 92.50 301 LEU A CA 1
ATOM 2401 C C . LEU A 1 301 ? -21.105 -9.546 9.393 1.00 92.50 301 LEU A C 1
ATOM 2403 O O . LEU A 1 301 ? -21.341 -8.932 10.429 1.00 92.50 301 LEU A O 1
ATOM 2407 N N . GLY A 1 302 ? -22.009 -9.709 8.437 1.00 85.38 302 GLY A N 1
ATOM 2408 C CA . GLY A 1 302 ? -23.366 -9.189 8.518 1.00 85.38 302 GLY A CA 1
ATOM 2409 C C . GLY A 1 302 ? -23.854 -8.709 7.162 1.00 85.38 302 GLY A C 1
ATOM 2410 O O . GLY A 1 302 ? -23.114 -8.685 6.178 1.00 85.38 302 GLY A O 1
ATOM 2411 N N . LEU A 1 303 ? -25.124 -8.329 7.106 1.00 74.44 303 LEU A N 1
ATOM 2412 C CA . LEU A 1 303 ? -25.694 -7.649 5.953 1.00 74.44 303 LEU A CA 1
ATOM 2413 C C . LEU A 1 303 ? -26.143 -6.262 6.419 1.00 74.44 303 LEU A C 1
ATOM 2415 O O . LEU A 1 303 ? -27.123 -6.195 7.154 1.00 74.44 303 LEU A O 1
ATOM 2419 N N . PRO A 1 304 ? -25.487 -5.179 5.963 1.00 68.44 304 PRO A N 1
ATOM 2420 C CA . PRO A 1 304 ? -25.873 -3.801 6.276 1.00 68.44 304 PRO A CA 1
ATOM 2421 C C . PRO A 1 304 ? -27.372 -3.515 6.096 1.00 68.44 304 PRO A C 1
ATOM 2423 O O . PRO A 1 304 ? -27.969 -2.761 6.850 1.00 68.44 304 PRO A O 1
ATOM 2426 N N . GLU A 1 305 ? -28.001 -4.151 5.104 1.00 70.38 305 GLU A N 1
ATOM 2427 C CA . GLU A 1 305 ? -29.428 -3.980 4.797 1.00 70.38 305 GLU A CA 1
ATOM 2428 C C . GLU A 1 305 ? -30.366 -4.783 5.716 1.00 70.38 305 GLU A C 1
ATOM 2430 O O . GLU A 1 305 ? -31.561 -4.504 5.764 1.00 70.38 305 GLU A O 1
ATOM 2435 N N . ALA A 1 306 ? -29.850 -5.792 6.426 1.00 62.41 306 ALA A N 1
ATOM 2436 C CA . ALA A 1 306 ? -30.639 -6.713 7.247 1.00 62.41 306 ALA A CA 1
ATOM 2437 C C . ALA A 1 306 ? -30.464 -6.494 8.760 1.00 62.41 306 ALA A C 1
ATOM 2439 O O . ALA A 1 306 ? -31.058 -7.233 9.546 1.00 62.41 306 ALA A O 1
ATOM 2440 N N . GLY A 1 307 ? -29.662 -5.507 9.173 1.00 72.75 307 GLY A N 1
ATOM 2441 C CA . GLY A 1 307 ? -29.431 -5.168 10.574 1.00 72.75 307 GLY A CA 1
ATOM 2442 C C . GLY A 1 307 ? -27.958 -4.929 10.890 1.00 72.75 307 GLY A C 1
ATOM 2443 O O . GLY A 1 307 ? -27.214 -4.380 10.081 1.00 72.75 307 GLY A O 1
ATOM 2444 N N . THR A 1 308 ? -27.561 -5.337 12.092 1.00 82.12 308 THR A N 1
ATOM 2445 C CA . THR A 1 308 ? -26.240 -5.102 12.672 1.00 82.12 308 THR A CA 1
ATOM 2446 C C . THR A 1 308 ? -25.117 -5.792 11.899 1.00 82.12 308 THR A C 1
ATOM 2448 O O . THR A 1 308 ? -25.226 -6.956 11.505 1.00 82.12 308 THR A O 1
ATOM 2451 N N . VAL A 1 309 ? -24.004 -5.081 11.735 1.00 93.06 309 VAL A N 1
ATOM 2452 C CA . VAL A 1 309 ? -22.732 -5.639 11.274 1.00 93.06 309 VAL A CA 1
ATOM 2453 C C . VAL A 1 309 ? -21.839 -5.868 12.483 1.00 93.06 309 VAL A C 1
ATOM 2455 O O . VAL A 1 309 ? -21.638 -4.955 13.280 1.00 93.06 309 VAL A O 1
ATOM 2458 N N . SER A 1 310 ? -21.271 -7.065 12.587 1.00 94.62 310 SER A N 1
ATOM 2459 C CA . SER A 1 310 ? -20.288 -7.392 13.613 1.00 94.62 310 SER A CA 1
ATOM 2460 C C . SER A 1 310 ? -18.876 -7.386 13.029 1.00 94.62 310 SER A C 1
ATOM 2462 O O . SER A 1 310 ? -18.630 -7.899 11.932 1.00 94.62 310 SER A O 1
ATOM 2464 N N . VAL A 1 311 ? -17.929 -6.837 13.780 1.00 96.62 311 VAL A N 1
ATOM 2465 C CA . VAL A 1 311 ? -16.499 -6.878 13.479 1.00 96.62 311 VAL A CA 1
ATOM 2466 C C . VAL A 1 311 ? -15.842 -7.905 14.385 1.00 96.62 311 VAL A C 1
ATOM 2468 O O . VAL A 1 311 ? -15.853 -7.783 15.608 1.00 96.62 311 VAL A O 1
ATOM 2471 N N . TYR A 1 312 ? -15.253 -8.924 13.778 1.00 95.19 312 TYR A N 1
ATOM 2472 C CA . TYR A 1 312 ? -14.489 -9.946 14.470 1.00 95.19 312 TYR A CA 1
ATOM 2473 C C . TYR A 1 312 ? -13.022 -9.549 14.493 1.00 95.19 312 TYR A C 1
ATOM 2475 O O . TYR A 1 312 ? -12.449 -9.217 13.456 1.00 95.19 312 TYR A O 1
ATOM 2483 N N . THR A 1 313 ? -12.408 -9.628 15.667 1.00 93.06 313 THR A N 1
ATOM 2484 C CA . THR A 1 313 ? -10.987 -9.347 15.880 1.00 93.06 313 THR A CA 1
ATOM 2485 C C . THR A 1 313 ? -10.312 -10.605 16.402 1.00 93.06 313 THR A C 1
ATOM 2487 O O . THR A 1 313 ? -10.736 -11.151 17.419 1.00 93.06 313 THR A O 1
ATOM 2490 N N . MET A 1 314 ? -9.261 -11.070 15.727 1.00 90.25 314 MET A N 1
ATOM 2491 C CA . MET A 1 314 ? -8.571 -12.319 16.055 1.00 90.25 314 MET A CA 1
ATOM 2492 C C . MET A 1 314 ? -7.132 -12.038 16.486 1.00 90.25 314 MET A C 1
ATOM 2494 O O . MET A 1 314 ? -6.383 -11.341 15.796 1.00 90.25 314 MET A O 1
ATOM 2498 N N . SER A 1 315 ? -6.736 -12.610 17.618 1.00 86.12 315 SER A N 1
ATOM 2499 C CA . SER A 1 315 ? -5.369 -12.572 18.136 1.00 86.12 315 SER A CA 1
ATOM 2500 C C . SER A 1 315 ? -4.987 -13.926 18.734 1.00 86.12 315 SER A C 1
ATOM 2502 O O . SER A 1 315 ? -5.820 -14.822 18.885 1.00 86.12 315 SER A O 1
ATOM 2504 N N . VAL A 1 316 ? -3.725 -14.077 19.136 1.00 80.44 316 VAL A N 1
ATOM 2505 C CA . VAL A 1 316 ? -3.242 -15.283 19.835 1.00 80.44 316 VAL A CA 1
ATOM 2506 C C . VAL A 1 316 ? -3.981 -15.571 21.150 1.00 80.44 316 VAL A C 1
ATOM 2508 O O . VAL A 1 316 ? -3.915 -16.687 21.659 1.00 80.44 316 VAL A O 1
ATOM 2511 N N . LEU A 1 317 ? -4.681 -14.579 21.711 1.00 80.88 317 LEU A N 1
ATOM 2512 C CA . LEU A 1 317 ? -5.440 -14.709 22.956 1.00 80.88 317 LEU A CA 1
ATOM 2513 C C . LEU A 1 317 ? -6.876 -15.184 22.738 1.00 80.88 317 LEU A C 1
ATOM 2515 O O . LEU A 1 317 ? -7.518 -15.609 23.698 1.00 80.88 317 LEU A O 1
ATOM 2519 N N . GLY A 1 318 ? -7.403 -15.085 21.519 1.00 87.50 318 GLY A N 1
ATOM 2520 C CA . GLY A 1 318 ? -8.808 -15.355 21.267 1.00 87.50 318 GLY A CA 1
ATOM 2521 C C . GLY A 1 318 ? -9.399 -14.568 20.112 1.00 87.50 318 GLY A C 1
ATOM 2522 O O . GLY A 1 318 ? -8.710 -13.904 19.335 1.00 87.50 318 GLY A O 1
ATOM 2523 N N . VAL A 1 319 ? -10.723 -14.630 20.047 1.00 92.00 319 VAL A N 1
ATOM 2524 C CA . VAL A 1 319 ? -11.547 -13.870 19.110 1.00 92.00 319 VAL A CA 1
ATOM 2525 C C . VAL A 1 319 ? -12.541 -13.040 19.906 1.00 92.00 319 VAL A C 1
ATOM 2527 O O . VAL A 1 319 ? -13.159 -13.556 20.833 1.00 92.00 319 VAL A O 1
ATOM 2530 N N . THR A 1 320 ? -12.711 -11.777 19.541 1.00 93.25 320 THR A N 1
ATOM 2531 C CA . THR A 1 320 ? -13.801 -10.922 20.032 1.00 93.25 320 THR A CA 1
ATOM 2532 C C . THR A 1 320 ? -14.714 -10.543 18.875 1.00 93.25 320 THR A C 1
ATOM 2534 O O . THR A 1 320 ? -14.244 -10.415 17.743 1.00 93.25 320 THR A O 1
ATOM 2537 N N . ALA A 1 321 ? -15.997 -10.354 19.157 1.00 95.00 321 ALA A N 1
ATOM 2538 C CA . ALA A 1 321 ? -16.981 -9.813 18.233 1.00 95.00 321 ALA A CA 1
ATOM 2539 C C . ALA A 1 321 ? -17.513 -8.493 18.790 1.00 95.00 321 ALA A C 1
ATOM 2541 O O . ALA A 1 321 ? -17.900 -8.422 19.956 1.00 95.00 321 ALA A O 1
ATOM 2542 N N . HIS A 1 322 ? -17.547 -7.464 17.954 1.00 95.44 322 HIS A N 1
ATOM 2543 C CA . HIS A 1 322 ? -18.016 -6.129 18.312 1.00 95.44 322 HIS A CA 1
ATOM 2544 C C . HIS A 1 322 ? -19.099 -5.668 17.350 1.00 95.44 322 HIS A C 1
ATOM 2546 O O . HIS A 1 322 ? -19.045 -5.987 16.167 1.00 95.44 322 HIS A O 1
ATOM 2552 N N . ASP A 1 323 ? -20.052 -4.890 17.839 1.00 94.25 323 ASP A N 1
ATOM 2553 C CA . ASP A 1 323 ? -21.004 -4.164 16.999 1.00 94.25 323 ASP A CA 1
ATOM 2554 C C . ASP A 1 323 ? -20.277 -3.041 16.239 1.00 94.25 323 ASP A C 1
ATOM 2556 O O . ASP A 1 323 ? -19.499 -2.299 16.835 1.00 94.25 323 ASP A O 1
ATOM 2560 N N . LEU A 1 324 ? -20.482 -2.903 14.927 1.00 95.00 324 LEU A N 1
ATOM 2561 C CA . LEU A 1 324 ? -19.791 -1.876 14.138 1.00 95.00 324 LEU A CA 1
ATOM 2562 C C . LEU A 1 324 ? -20.264 -0.448 14.458 1.00 95.00 324 LEU A C 1
ATOM 2564 O O . LEU A 1 324 ? -19.470 0.489 14.351 1.00 95.00 324 LEU A O 1
ATOM 2568 N N . ASP A 1 325 ? -21.532 -0.271 14.820 1.00 92.00 325 ASP A N 1
ATOM 2569 C CA . ASP A 1 325 ? -22.128 1.049 15.020 1.00 92.00 325 ASP A CA 1
ATOM 2570 C C . ASP A 1 325 ? -21.937 1.522 16.461 1.00 92.00 325 ASP A C 1
ATOM 2572 O O . ASP A 1 325 ? -21.549 2.669 16.692 1.00 92.00 325 ASP A O 1
ATOM 2576 N N . THR A 1 326 ? -22.178 0.644 17.441 1.00 93.88 326 THR A N 1
ATOM 2577 C CA . THR A 1 326 ? -22.006 0.989 18.862 1.00 93.88 326 THR A CA 1
ATOM 2578 C C . THR A 1 326 ? -20.578 0.784 19.359 1.00 93.88 326 THR A C 1
ATOM 2580 O O . THR A 1 326 ? -20.215 1.350 20.389 1.00 93.88 326 THR A O 1
ATOM 2583 N N . LEU A 1 327 ? -19.762 0.004 18.635 1.00 95.06 327 LEU A N 1
ATOM 2584 C CA . LEU A 1 327 ? -18.405 -0.417 19.014 1.00 95.06 327 LEU A CA 1
ATOM 2585 C C . LEU A 1 327 ? -18.354 -1.299 20.274 1.00 95.06 327 LEU A C 1
ATOM 2587 O O . LEU A 1 327 ? -17.268 -1.639 20.752 1.00 95.06 327 LEU A O 1
ATOM 2591 N N . GLU A 1 328 ? -19.509 -1.685 20.821 1.00 93.25 328 GLU A N 1
ATOM 2592 C CA . GLU A 1 328 ? -19.597 -2.505 22.025 1.00 93.25 328 GLU A CA 1
ATOM 2593 C C . GLU A 1 328 ? -19.221 -3.960 21.727 1.00 93.25 328 GLU A C 1
ATOM 2595 O O . GLU A 1 328 ? -19.575 -4.521 20.688 1.00 93.25 328 GLU A O 1
ATOM 2600 N N . GLU A 1 329 ? -18.494 -4.587 22.655 1.00 93.00 329 GLU A N 1
ATOM 2601 C CA . GLU A 1 329 ? -18.190 -6.017 22.584 1.00 93.00 329 GLU A CA 1
ATOM 2602 C C . GLU A 1 329 ? -19.483 -6.818 22.793 1.00 93.00 329 GLU A C 1
ATOM 2604 O O . GLU A 1 329 ? -20.155 -6.682 23.814 1.00 93.00 329 GLU A O 1
ATOM 2609 N N . GLN A 1 330 ? -19.828 -7.648 21.812 1.00 92.88 330 GLN A N 1
ATOM 2610 C CA . GLN A 1 330 ? -21.015 -8.500 21.819 1.00 92.88 330 GLN A CA 1
ATOM 2611 C C . GLN A 1 330 ? -20.712 -9.874 22.430 1.00 92.88 330 GLN A C 1
ATOM 2613 O O . GLN A 1 330 ? -21.545 -10.418 23.153 1.00 92.88 330 GLN A O 1
ATOM 2618 N N . ASP A 1 331 ? -19.538 -10.439 22.125 1.00 93.50 331 ASP A N 1
ATOM 2619 C CA . ASP A 1 331 ? -19.096 -11.749 22.620 1.00 93.50 331 ASP A CA 1
ATOM 2620 C C . ASP A 1 331 ? -17.572 -11.930 22.471 1.00 93.50 331 ASP A C 1
ATOM 2622 O O . ASP A 1 331 ? -16.919 -11.231 21.687 1.00 93.50 331 ASP A O 1
ATOM 2626 N N . HIS A 1 332 ? -16.995 -12.907 23.174 1.00 92.75 332 HIS A N 1
ATOM 2627 C CA . HIS A 1 332 ? -15.604 -13.314 22.992 1.00 92.75 332 HIS A CA 1
ATOM 2628 C C . HIS A 1 332 ? -15.352 -14.793 23.306 1.00 92.75 332 HIS A C 1
ATOM 2630 O O . HIS A 1 332 ? -15.965 -15.412 24.172 1.00 92.75 332 HIS A O 1
ATOM 2636 N N . VAL A 1 333 ? -14.337 -15.348 22.647 1.00 91.31 333 VAL A N 1
ATOM 2637 C CA . VAL A 1 333 ? -13.791 -16.677 22.925 1.00 91.31 333 VAL A CA 1
ATOM 2638 C C . VAL A 1 333 ? -12.317 -16.530 23.262 1.00 91.31 333 VAL A C 1
ATOM 2640 O O . VAL A 1 333 ? -11.523 -16.134 22.411 1.00 91.31 333 VAL A O 1
ATOM 2643 N N . ARG A 1 334 ? -11.936 -16.884 24.493 1.00 86.56 334 ARG A N 1
ATOM 2644 C CA . ARG A 1 334 ? -10.531 -16.907 24.919 1.00 86.56 334 ARG A CA 1
ATOM 2645 C C . ARG A 1 334 ? -9.880 -18.223 24.515 1.00 86.56 334 ARG A C 1
ATOM 2647 O O . ARG A 1 334 ? -10.376 -19.300 24.849 1.00 86.56 334 ARG A O 1
ATOM 2654 N N . PHE A 1 335 ? -8.743 -18.143 23.841 1.00 83.62 335 PHE A N 1
ATOM 2655 C CA . PHE A 1 335 ? -7.878 -19.296 23.644 1.00 83.62 335 PHE A CA 1
ATOM 2656 C C . PHE A 1 335 ? -7.130 -19.587 24.949 1.00 83.62 335 PHE A C 1
ATOM 2658 O O . PHE A 1 335 ? -6.747 -18.678 25.688 1.00 83.62 335 PHE A O 1
ATOM 2665 N N . GLY A 1 336 ? -6.962 -20.872 25.277 1.00 66.19 336 GLY A N 1
ATOM 2666 C CA . GLY A 1 336 ? -6.153 -21.272 26.430 1.00 66.19 336 GLY A CA 1
ATOM 2667 C C . GLY A 1 336 ? -4.733 -20.701 26.322 1.00 66.19 336 GLY A C 1
ATOM 2668 O O . GLY A 1 336 ? -4.296 -20.388 25.212 1.00 66.19 336 GLY A O 1
ATOM 2669 N N . PRO A 1 337 ? -3.995 -20.559 27.442 1.00 61.56 337 PRO A N 1
ATOM 2670 C CA . PRO A 1 337 ? -2.627 -20.062 27.382 1.00 61.56 337 PRO A CA 1
ATOM 2671 C C . PRO A 1 337 ? -1.851 -20.893 26.356 1.00 61.56 337 PRO A C 1
ATOM 2673 O O . PRO A 1 337 ? -1.989 -22.124 26.380 1.00 61.56 337 PRO A O 1
ATOM 2676 N N . PRO A 1 338 ? -1.070 -20.264 25.457 1.00 54.94 338 PRO A N 1
ATOM 2677 C CA . PRO A 1 338 ? -0.263 -21.010 24.508 1.00 54.94 338 PRO A CA 1
ATOM 2678 C C . PRO A 1 338 ? 0.538 -22.043 25.296 1.00 54.94 338 PRO A C 1
ATOM 2680 O O . PRO A 1 338 ? 1.293 -21.698 26.212 1.00 54.94 338 PRO A O 1
ATOM 2683 N N . GLN A 1 339 ? 0.319 -23.325 24.995 1.00 44.84 339 GLN A N 1
ATOM 2684 C CA . GLN A 1 339 ? 1.155 -24.382 25.538 1.00 44.84 339 GLN A CA 1
ATOM 2685 C C . GLN A 1 339 ? 2.510 -24.240 24.857 1.00 44.84 339 GLN A C 1
ATOM 2687 O O . GLN A 1 339 ? 2.778 -24.850 23.829 1.00 44.84 339 GLN A O 1
ATOM 2692 N N . PHE A 1 340 ? 3.365 -23.380 25.405 1.00 46.28 340 PHE A N 1
ATOM 2693 C CA . PHE A 1 340 ? 4.777 -23.437 25.094 1.00 46.28 340 PHE A CA 1
ATOM 2694 C C . PHE A 1 340 ? 5.257 -24.781 25.630 1.00 46.28 340 PHE A C 1
ATOM 2696 O O . PHE A 1 340 ? 5.489 -24.926 26.835 1.00 46.28 340 PHE A O 1
ATOM 2703 N N . GLU A 1 341 ? 5.374 -25.782 24.756 1.00 39.09 341 GLU A N 1
ATOM 2704 C CA . GLU A 1 341 ? 6.238 -26.915 25.042 1.00 39.09 341 GLU A CA 1
ATOM 2705 C C . GLU A 1 341 ? 7.585 -26.315 25.433 1.00 39.09 341 GLU A C 1
ATOM 2707 O O . GLU A 1 341 ? 8.258 -25.648 24.643 1.00 39.09 341 GLU A O 1
ATOM 2712 N N . ARG A 1 342 ? 7.941 -26.447 26.714 1.00 38.09 342 ARG A N 1
ATOM 2713 C CA . ARG A 1 342 ? 9.262 -26.058 27.183 1.00 38.09 342 ARG A CA 1
ATOM 2714 C C . ARG A 1 342 ? 10.240 -26.915 26.401 1.00 38.09 342 ARG A C 1
ATOM 2716 O O . ARG A 1 342 ? 10.410 -28.083 26.740 1.00 38.09 342 ARG A O 1
ATOM 2723 N N . TYR A 1 343 ? 10.881 -26.342 25.386 1.00 38.75 343 TYR A N 1
ATOM 2724 C CA . TYR A 1 343 ? 12.054 -26.950 24.782 1.00 38.75 343 TYR A CA 1
ATOM 2725 C C . TYR A 1 343 ? 13.002 -27.298 25.934 1.00 38.75 343 TYR A C 1
ATOM 2727 O O . TYR A 1 343 ? 13.403 -26.393 26.678 1.00 38.75 343 TYR A O 1
ATOM 2735 N N . PRO A 1 344 ? 13.310 -28.586 26.170 1.00 40.28 344 PRO A N 1
ATOM 2736 C CA . PRO A 1 344 ? 14.254 -28.941 27.205 1.00 40.28 344 PRO A CA 1
ATOM 2737 C C . PRO A 1 344 ? 15.563 -28.258 26.835 1.00 40.28 344 PRO A C 1
ATOM 2739 O O . PRO A 1 344 ? 16.111 -28.485 25.758 1.00 40.28 344 PRO A O 1
ATOM 2742 N N . HIS A 1 345 ? 16.040 -27.370 27.706 1.00 41.97 345 HIS A N 1
ATOM 2743 C CA . HIS A 1 345 ? 17.366 -26.800 27.568 1.00 41.97 345 HIS A CA 1
ATOM 2744 C C . HIS A 1 345 ? 18.353 -27.963 27.462 1.00 41.97 345 HIS A C 1
ATOM 2746 O O . HIS A 1 345 ? 18.635 -28.637 28.457 1.00 41.97 345 HIS A O 1
ATOM 2752 N N . PHE A 1 346 ? 18.877 -28.209 26.263 1.00 40.56 346 PHE A N 1
ATOM 2753 C CA . PHE A 1 346 ? 20.057 -29.035 26.099 1.00 40.56 346 PHE A CA 1
ATOM 2754 C C . PHE A 1 346 ? 21.191 -28.299 26.809 1.00 40.56 346 PHE A C 1
ATOM 2756 O O . PHE A 1 346 ? 21.794 -27.369 26.277 1.00 40.56 346 PHE A O 1
ATOM 2763 N N . ARG A 1 347 ? 21.454 -28.682 28.063 1.00 37.00 347 ARG A N 1
ATOM 2764 C CA . ARG A 1 347 ? 22.737 -28.403 28.699 1.00 37.00 347 ARG A CA 1
ATOM 2765 C C . ARG A 1 347 ? 23.774 -29.183 27.907 1.00 37.00 347 ARG A C 1
ATOM 2767 O O . ARG A 1 347 ? 23.906 -30.390 28.091 1.00 37.00 347 ARG A O 1
ATOM 2774 N N . ILE A 1 348 ? 24.476 -28.487 27.023 1.00 46.91 348 ILE A N 1
ATOM 2775 C CA . ILE A 1 348 ? 25.750 -28.965 26.500 1.00 46.91 348 ILE A CA 1
ATOM 2776 C C . ILE A 1 348 ? 26.660 -29.105 27.728 1.00 46.91 348 ILE A C 1
ATOM 2778 O O . ILE A 1 348 ? 26.877 -28.129 28.450 1.00 46.91 348 ILE A O 1
ATOM 2782 N N . ARG A 1 349 ? 27.049 -30.345 28.035 1.00 42.12 349 ARG A N 1
ATOM 2783 C CA . ARG A 1 349 ? 28.046 -30.672 29.059 1.00 42.12 349 ARG A CA 1
ATOM 2784 C C . ARG A 1 349 ? 29.438 -30.610 28.467 1.00 42.12 349 ARG A C 1
ATOM 2786 O O . ARG A 1 349 ? 29.570 -31.031 27.298 1.00 42.12 349 ARG A O 1
#

Secondary structure (DSSP, 8-state):
---TT-TT---EEEEEEEEEETTEEEEEEEEEEESB--SGGGEEEETTEEEEEEEES-TT-TTS-GGGPPPPEEEEEEEEEETTEEEEEEEEEEESTT-EEEEEEEETTEEEEEEESSSEEEEEEE-SSTTS-EEEEEEEESSEEEEEEEEETTEEEEEEEEEPTTSSSEEEEEEEEEEEE-SSTTS-EEEEEEE-S-TTEEEE-GGGT-GGG-EEEGGGTEEEEEEEEEEEEPPPTT---SSSS------EEEEEEEEEEEEEETTTTEEEEEEEEE-TTT--TTS--TTS--EEEEEEES-TTTSPPEEEEEETTEEEEEETTT--EEEEEEPPPP-----------

Radius of gyration: 23.99 Å; chains: 1; bounding box: 64×49×80 Å

Foldseek 3Di:
DPCAPPLVDFAKDKDWDWDDDPPDTHTFAIEMGTADQPDPQQWDDDPQKIKGKGKHWCPPNVVDDPVSTAAIKIKIFIWHDPGRYTDTQDMDIPPPTNWGWQEWHDDHQWIWTWTDDQWTKTWIWGNVPSNYIDTQAIDTGAWTFNYWDDLDPFKIKTKGFGAPPVSGHTDQQWIKIWMWGCPRVHDIDGLDMDTPHDPAWGKDWPVSPDVQQFDADSVQQKTKTKMKIKGWDQDDPPPPPPDDDDDPPDTDIFIAIWIWMWRQDPVSRDIDGQDTAGPCVQDDRPPDDRVPWHQNHKDWDDDPVVDWIWIWTDTPQWIWIATSNVSHTPDIDGDDDPPPPPPPPPPPD